Protein AF-0000000078050464 (afdb_homodimer)

Sequence (276 aa):
MVDLVATLEKHMSAVNALALTPDGSTLYSGACDRSIIVWEKDDDGRMAVVGALRGHTKAILCIAVVSEVVFSGSADKNLRVWKRGMGRRHSCLVVLDGHVGAVKCLTADIDHNNPSSYMVYSGSLDYDIKVWEICLTNMVDLVATLEKHMSAVNALALTPDGSTLYSGACDRSIIVWEKDDDGRMAVVGALRGHTKAILCIAVVSEVVFSGSADKNLRVWKRGMGRRHSCLVVLDGHVGAVKCLTADIDHNNPSSYMVYSGSLDYDIKVWEICLTN

Organism: NCBI:txid267555

pLDDT: mean 87.55, std 7.75, range [49.69, 96.94]

Foldseek 3Di:
DDDDDDDDDDDPADWAEWEAEPVRAWIWIWGQVQKIWIWGQDPVRDTDTDDIDHDGPGGWQYWEDEDQWIWTWGQVQKIWIWGQDDPRDIDTQDIDRPDPGGFRYKYKYADPVDNQWIWMWTDDPVGDIDIDIGGRDD/DDDDDDDDDDDPADWAEWEAEPVRAWIWIWGQVQKIWIWGQDPVRDTDTDDIDHDGPGGWQYWEDEDQWIWTWGQVQKIWIWGQDDPRDIDTQDIDNPGPGGFRYKYKYADPVDRQWIWMWTDDPVGDIDIDIGGRDD

Structure (mmCIF, N/CA/C/O backbone):
data_AF-0000000078050464-model_v1
#
loop_
_entity.id
_entity.type
_entity.pdbx_description
1 polymer 'Uncharacterized protein'
#
loop_
_atom_site.group_PDB
_atom_site.id
_atom_site.type_symbol
_atom_site.label_atom_id
_atom_site.label_alt_id
_atom_site.label_comp_id
_atom_site.label_asym_id
_atom_site.label_entity_id
_atom_site.label_seq_id
_ato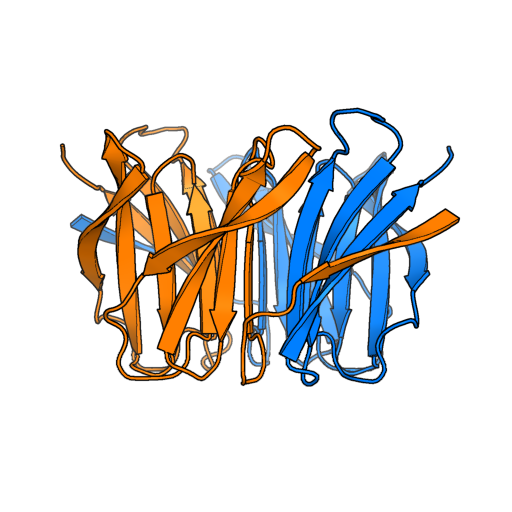m_site.pdbx_PDB_ins_code
_atom_site.Cartn_x
_atom_site.Cartn_y
_atom_site.Cartn_z
_atom_site.occupancy
_atom_site.B_iso_or_equiv
_atom_site.auth_seq_id
_atom_site.auth_comp_id
_atom_site.auth_asym_id
_atom_site.auth_atom_id
_atom_site.pdbx_PDB_model_num
ATOM 1 N N . MET A 1 1 ? -11.133 19.5 5.23 1 76.25 1 MET A N 1
ATOM 2 C CA . MET A 1 1 ? -12.352 18.812 5.641 1 76.25 1 MET A CA 1
ATOM 3 C C . MET A 1 1 ? -12.234 17.312 5.414 1 76.25 1 MET A C 1
ATOM 5 O O . MET A 1 1 ? -11.648 16.875 4.422 1 76.25 1 MET A O 1
ATOM 9 N N . VAL A 1 2 ? -12.57 16.516 6.387 1 79.75 2 VAL A N 1
ATOM 10 C CA . VAL A 1 2 ? -12.523 15.055 6.309 1 79.75 2 VAL A CA 1
ATOM 11 C C . VAL A 1 2 ? -13.914 14.477 6.57 1 79.75 2 VAL A C 1
ATOM 13 O O . VAL A 1 2 ? -14.531 14.766 7.602 1 79.75 2 VAL A O 1
ATOM 16 N N . ASP A 1 3 ? -14.422 13.742 5.547 1 85.62 3 ASP A N 1
ATOM 17 C CA . ASP A 1 3 ? -15.734 13.125 5.672 1 85.62 3 ASP A CA 1
ATOM 18 C C . ASP A 1 3 ? -15.648 11.609 5.484 1 85.62 3 ASP A C 1
ATOM 20 O O . ASP A 1 3 ? -14.977 11.125 4.574 1 85.62 3 ASP A O 1
ATOM 24 N N . LEU A 1 4 ? -16.281 10.922 6.363 1 86.88 4 LEU A N 1
ATOM 25 C CA . LEU A 1 4 ? -16.5 9.492 6.141 1 86.88 4 LEU A CA 1
ATOM 26 C C . LEU A 1 4 ? -17.625 9.258 5.141 1 86.88 4 LEU A C 1
ATOM 28 O O . LEU A 1 4 ? -18.781 9.594 5.414 1 86.88 4 LEU A O 1
ATOM 32 N N . VAL A 1 5 ? -17.359 8.625 4.031 1 87.81 5 VAL A N 1
ATOM 33 C CA . VAL A 1 5 ? -18.359 8.57 2.969 1 87.81 5 VAL A CA 1
ATOM 34 C C . VAL A 1 5 ? -18.875 7.145 2.809 1 87.81 5 VAL A C 1
ATOM 36 O O . VAL A 1 5 ? -19.938 6.918 2.213 1 87.81 5 VAL A O 1
ATOM 39 N N . ALA A 1 6 ? -18.188 6.129 3.297 1 89.56 6 ALA A N 1
ATOM 40 C CA . ALA A 1 6 ? -18.641 4.746 3.203 1 89.56 6 ALA A CA 1
ATOM 41 C C . ALA A 1 6 ? -17.891 3.857 4.199 1 89.56 6 ALA A C 1
ATOM 43 O O . ALA A 1 6 ? -16.828 4.219 4.68 1 89.56 6 ALA A O 1
ATOM 44 N N . THR A 1 7 ? -18.484 2.768 4.566 1 90.94 7 THR A N 1
ATOM 45 C CA . THR A 1 7 ? -17.875 1.665 5.301 1 90.94 7 THR A CA 1
ATOM 46 C C . THR A 1 7 ? -18.094 0.344 4.566 1 90.94 7 THR A C 1
ATOM 48 O O . THR A 1 7 ? -19.234 -0.019 4.254 1 90.94 7 THR A O 1
ATOM 51 N N . LEU A 1 8 ? -16.984 -0.278 4.215 1 91.56 8 LEU A N 1
ATOM 52 C CA . LEU A 1 8 ? -17.062 -1.566 3.533 1 91.56 8 LEU A CA 1
ATOM 53 C C . LEU A 1 8 ? -16.938 -2.715 4.531 1 91.56 8 LEU A C 1
ATOM 55 O O . LEU A 1 8 ? -15.922 -2.867 5.195 1 91.56 8 LEU A O 1
ATOM 59 N N . GLU A 1 9 ? -18.047 -3.514 4.547 1 89.56 9 GLU A N 1
ATOM 60 C CA . GLU A 1 9 ? -18.125 -4.582 5.535 1 89.56 9 GLU A CA 1
ATOM 61 C C . GLU A 1 9 ? -18.203 -5.949 4.867 1 89.56 9 GLU A C 1
ATOM 63 O O . GLU A 1 9 ? -19.141 -6.227 4.113 1 89.56 9 GLU A O 1
ATOM 68 N N . LYS A 1 10 ? -17.078 -6.656 4.918 1 87.19 10 LYS A N 1
ATOM 69 C CA . LYS A 1 10 ? -17.094 -8.016 4.383 1 87.19 10 LYS A CA 1
ATOM 70 C C . LYS A 1 10 ? -16.141 -8.922 5.16 1 87.19 10 LYS A C 1
ATOM 72 O O . LYS A 1 10 ? -16.438 -10.102 5.383 1 87.19 10 LYS A O 1
ATOM 77 N N . HIS A 1 11 ? -15.109 -8.352 5.566 1 87.75 11 HIS A N 1
ATOM 78 C CA . HIS A 1 11 ? -14.125 -9.148 6.285 1 87.75 11 HIS A CA 1
ATOM 79 C C . HIS A 1 11 ? -14.609 -9.508 7.684 1 87.75 11 HIS A C 1
ATOM 81 O O . HIS A 1 11 ? -15.32 -8.719 8.312 1 87.75 11 HIS A O 1
ATOM 87 N N . MET A 1 12 ? -14.234 -10.695 8.125 1 86.62 12 MET 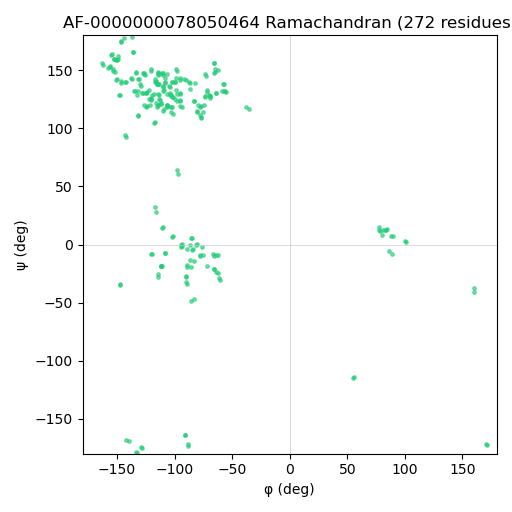A N 1
ATOM 88 C CA . MET A 1 12 ? -14.578 -11.141 9.477 1 86.62 12 MET A CA 1
ATOM 89 C C . MET A 1 12 ? -13.328 -11.203 10.359 1 86.62 12 MET A C 1
ATOM 91 O O . MET A 1 12 ? -13.312 -11.922 11.359 1 86.62 12 MET A O 1
ATOM 95 N N . SER A 1 13 ? -12.383 -10.625 9.906 1 88.44 13 SER A N 1
ATOM 96 C CA . SER A 1 13 ? -11.117 -10.492 10.625 1 88.44 13 SER A CA 1
ATOM 97 C C . SER A 1 13 ? -10.43 -9.172 10.312 1 88.44 13 SER A C 1
ATOM 99 O O . SER A 1 13 ? -10.938 -8.375 9.516 1 88.44 13 SER A O 1
ATOM 101 N N . ALA A 1 14 ? -9.344 -8.922 10.984 1 87.25 14 ALA A N 1
ATOM 102 C CA . ALA A 1 14 ? -8.625 -7.672 10.781 1 87.25 14 ALA A CA 1
ATOM 103 C C . ALA A 1 14 ? -8.195 -7.516 9.32 1 87.25 14 ALA A C 1
ATOM 105 O O . ALA A 1 14 ? -7.711 -8.469 8.711 1 87.25 14 ALA A O 1
ATOM 106 N N . VAL A 1 15 ? -8.438 -6.355 8.727 1 91.12 15 VAL A N 1
ATOM 107 C CA . VAL A 1 15 ? -7.965 -6.023 7.387 1 91.12 15 VAL A CA 1
ATOM 108 C C . VAL A 1 15 ? -6.523 -5.527 7.453 1 91.12 15 VAL A C 1
ATOM 110 O O . VAL A 1 15 ? -6.234 -4.52 8.102 1 91.12 15 VAL A O 1
ATOM 113 N N . ASN A 1 16 ? -5.617 -6.176 6.715 1 93.12 16 ASN A N 1
ATOM 114 C CA . ASN A 1 16 ? -4.191 -5.906 6.855 1 93.12 16 ASN A CA 1
ATOM 115 C C . ASN A 1 16 ? -3.627 -5.215 5.617 1 93.12 16 ASN A C 1
ATOM 117 O O . ASN A 1 16 ? -2.533 -4.648 5.664 1 93.12 16 ASN A O 1
ATOM 121 N N . ALA A 1 17 ? -4.332 -5.316 4.578 1 95.88 17 ALA A N 1
ATOM 122 C CA . ALA A 1 17 ? -3.744 -4.863 3.322 1 95.88 17 ALA A CA 1
ATOM 123 C C . ALA A 1 17 ? -4.809 -4.281 2.396 1 95.88 17 ALA A C 1
ATOM 125 O O . ALA A 1 17 ? -5.922 -4.809 2.312 1 95.88 17 ALA A O 1
ATOM 126 N N . LEU A 1 18 ? -4.457 -3.273 1.753 1 96.69 18 LEU A N 1
ATOM 127 C CA . LEU A 1 18 ? -5.297 -2.619 0.755 1 96.69 18 LEU A CA 1
ATOM 128 C C . LEU A 1 18 ? -4.48 -2.234 -0.474 1 96.69 18 LEU A C 1
ATOM 130 O O . LEU A 1 18 ? -3.33 -1.811 -0.352 1 96.69 18 LEU A O 1
ATOM 134 N N . ALA A 1 19 ? -5.031 -2.332 -1.62 1 96.81 19 ALA A N 1
ATOM 135 C CA . ALA A 1 19 ? -4.445 -1.835 -2.861 1 96.81 19 ALA A CA 1
ATOM 136 C C . ALA A 1 19 ? -5.527 -1.391 -3.84 1 96.81 19 ALA A C 1
ATOM 138 O O . ALA A 1 19 ? -6.492 -2.123 -4.086 1 96.81 19 ALA A O 1
ATOM 139 N N . LEU A 1 20 ? -5.387 -0.234 -4.316 1 95.31 20 LEU A N 1
ATOM 140 C CA . LEU A 1 20 ? -6.324 0.356 -5.262 1 95.31 20 LEU A CA 1
ATOM 141 C C . LEU A 1 20 ? -5.699 0.473 -6.648 1 95.31 20 LEU A C 1
ATOM 143 O O . LEU A 1 20 ? -4.543 0.878 -6.777 1 95.31 20 LEU A O 1
ATOM 147 N N . THR A 1 21 ? -6.48 0.116 -7.625 1 92.19 21 THR A N 1
ATOM 148 C CA . THR A 1 21 ? -5.973 0.324 -8.977 1 92.19 21 THR A CA 1
ATOM 149 C C . THR A 1 21 ? -5.82 1.813 -9.273 1 92.19 21 THR A C 1
ATOM 151 O O . THR A 1 21 ? -6.508 2.645 -8.68 1 92.19 21 THR A O 1
ATOM 154 N N . PRO A 1 22 ? -4.934 2.137 -10.227 1 83.06 22 PRO A N 1
ATOM 155 C CA . PRO A 1 22 ? -4.652 3.549 -10.484 1 83.06 22 PRO A CA 1
ATOM 156 C C . PRO A 1 22 ? -5.887 4.324 -10.938 1 83.06 22 PRO A C 1
ATOM 158 O O . PRO A 1 22 ? -5.969 5.539 -10.727 1 83.06 22 PRO A O 1
ATOM 161 N N . ASP A 1 23 ? -6.82 3.67 -11.594 1 82.56 23 ASP A N 1
ATOM 162 C CA . ASP A 1 23 ? -8.016 4.363 -12.062 1 82.56 23 ASP A CA 1
ATOM 163 C C . ASP A 1 23 ? -9.078 4.426 -10.961 1 82.56 23 ASP A C 1
ATOM 165 O O . ASP A 1 23 ? -10.156 4.984 -11.164 1 82.56 23 ASP A O 1
ATOM 169 N N . GLY A 1 24 ? -8.766 3.766 -9.836 1 87.69 24 GLY A N 1
ATOM 170 C CA . GLY A 1 24 ? -9.664 3.816 -8.688 1 87.69 24 GLY A CA 1
ATOM 171 C C . GLY A 1 24 ? -10.859 2.898 -8.82 1 87.69 24 GLY A C 1
ATOM 172 O O . GLY A 1 24 ? -11.766 2.924 -7.984 1 87.69 24 GLY A O 1
ATOM 173 N N . SER A 1 25 ? -10.875 2.002 -9.781 1 89.44 25 SER A N 1
ATOM 174 C CA . SER A 1 25 ? -12.086 1.235 -10.086 1 89.44 25 SER A CA 1
ATOM 175 C C . SER A 1 25 ? -12.133 -0.061 -9.281 1 89.44 25 SER A C 1
ATOM 177 O O . SER A 1 25 ? -13.211 -0.612 -9.047 1 89.44 25 SER A O 1
ATOM 179 N N . THR A 1 26 ? -11.016 -0.549 -8.945 1 93.56 26 THR A N 1
ATOM 180 C CA . THR A 1 26 ? -10.945 -1.836 -8.258 1 93.56 26 THR A CA 1
ATOM 181 C C . THR A 1 26 ? -10.133 -1.727 -6.977 1 93.56 26 THR A C 1
ATOM 183 O O . THR A 1 26 ? -9.055 -1.125 -6.969 1 93.56 26 THR A O 1
ATOM 186 N N . LEU A 1 27 ? -10.648 -2.209 -5.895 1 95.69 27 LEU A N 1
ATOM 187 C CA . LEU A 1 27 ? -9.977 -2.285 -4.602 1 95.69 27 LEU A CA 1
ATOM 188 C C . LEU A 1 27 ? -9.75 -3.736 -4.191 1 95.69 27 LEU A C 1
ATOM 190 O O . LEU A 1 27 ? -10.672 -4.559 -4.273 1 95.69 27 LEU A O 1
ATOM 194 N N . TYR A 1 28 ? -8.531 -4.094 -3.807 1 96.62 28 TYR A N 1
ATOM 195 C CA . TYR A 1 28 ? -8.211 -5.379 -3.197 1 96.62 28 TYR A CA 1
ATOM 196 C C . TYR A 1 28 ? -7.996 -5.23 -1.695 1 96.62 28 TYR A C 1
ATOM 198 O O . TYR A 1 28 ? -7.258 -4.348 -1.25 1 96.62 28 TYR A O 1
ATOM 206 N N . SER A 1 29 ? -8.641 -6.016 -0.931 1 96.44 29 SER A N 1
ATOM 207 C CA . SER A 1 29 ? -8.453 -5.996 0.517 1 96.44 29 SER A CA 1
ATOM 208 C C . SER A 1 29 ? -8.078 -7.379 1.044 1 96.44 29 SER A C 1
ATOM 210 O O . SER A 1 29 ? -8.703 -8.375 0.676 1 96.44 29 SER A O 1
ATOM 212 N N . GLY A 1 30 ? -7.051 -7.43 1.824 1 95.38 30 GLY A N 1
ATOM 213 C CA . GLY A 1 30 ? -6.582 -8.672 2.426 1 95.38 30 GLY A CA 1
ATOM 214 C C . GLY A 1 30 ? -6.738 -8.695 3.936 1 95.38 30 GLY A C 1
ATOM 215 O O . GLY A 1 30 ? -6.484 -7.695 4.609 1 95.38 30 GLY A O 1
ATOM 216 N N . ALA A 1 31 ? -7.164 -9.828 4.418 1 91.81 31 ALA A N 1
ATOM 217 C CA . ALA A 1 31 ? -7.434 -9.961 5.848 1 91.81 31 ALA A CA 1
ATOM 218 C C . ALA A 1 31 ? -6.73 -11.18 6.43 1 91.81 31 ALA A C 1
ATOM 220 O O . ALA A 1 31 ? -5.887 -11.789 5.77 1 91.81 31 ALA A O 1
ATOM 221 N N . CYS A 1 32 ? -7.02 -11.391 7.672 1 92.06 32 CYS A N 1
ATOM 222 C CA . CYS A 1 32 ? -6.379 -12.492 8.383 1 92.06 32 CYS A CA 1
ATOM 223 C C . CYS A 1 32 ? -7.02 -13.82 8.008 1 92.06 32 CYS A C 1
ATOM 225 O O . CYS A 1 32 ? -6.465 -14.883 8.297 1 92.06 32 CYS A O 1
ATOM 227 N N . ASP A 1 33 ? -8.109 -13.828 7.312 1 87.31 33 ASP A N 1
ATOM 228 C CA . ASP A 1 33 ? -8.789 -15.062 6.934 1 87.31 33 ASP A CA 1
ATOM 229 C C . ASP A 1 33 ? -8.203 -15.648 5.652 1 87.31 33 ASP A C 1
ATOM 231 O O . ASP A 1 33 ? -8.805 -16.531 5.035 1 87.31 33 ASP A O 1
ATOM 235 N N . ARG A 1 34 ? -7.176 -15.094 5.156 1 89.69 34 ARG A N 1
ATOM 236 C CA . ARG A 1 34 ? -6.379 -15.617 4.055 1 89.69 34 ARG A CA 1
ATOM 237 C C . ARG A 1 34 ? -7.02 -15.297 2.711 1 89.69 34 ARG A C 1
ATOM 239 O O . ARG A 1 34 ? -6.645 -15.867 1.684 1 89.69 34 ARG A O 1
ATOM 246 N N . SER A 1 35 ? -7.938 -14.461 2.748 1 91.19 35 SER A N 1
ATOM 247 C CA . SER A 1 35 ? -8.602 -14.125 1.494 1 91.19 35 SER A CA 1
ATOM 248 C C . SER A 1 35 ? -8.344 -12.672 1.105 1 91.19 35 SER A C 1
ATOM 250 O O . SER A 1 35 ? -8.164 -11.812 1.973 1 91.19 35 SER A O 1
ATOM 252 N N . ILE A 1 36 ? -8.312 -12.562 -0.197 1 96 36 ILE A N 1
ATOM 253 C CA . ILE A 1 36 ? -8.305 -11.211 -0.76 1 96 36 ILE A CA 1
ATOM 254 C C . ILE A 1 36 ? -9.648 -10.93 -1.431 1 96 36 ILE A C 1
ATOM 256 O O . ILE A 1 36 ? -10 -11.57 -2.426 1 96 36 ILE A O 1
ATOM 260 N N . ILE A 1 37 ? -10.336 -10 -0.924 1 96.19 37 ILE A N 1
ATOM 261 C CA . ILE A 1 37 ? -11.625 -9.633 -1.509 1 96.19 37 ILE A CA 1
ATOM 262 C C . ILE A 1 37 ? -11.414 -8.602 -2.611 1 96.19 37 ILE A C 1
ATOM 264 O O . ILE A 1 37 ? -10.617 -7.668 -2.453 1 96.19 37 ILE A O 1
ATOM 268 N N . VAL A 1 38 ? -12.164 -8.773 -3.688 1 96.19 38 VAL A N 1
ATOM 269 C CA . VAL A 1 38 ? -12.117 -7.852 -4.816 1 96.19 38 VAL A CA 1
ATOM 270 C C . VAL A 1 38 ? -13.383 -6.996 -4.844 1 96.19 38 VAL A C 1
ATOM 272 O O . VAL A 1 38 ? -14.492 -7.527 -4.891 1 96.19 38 VAL A O 1
ATOM 275 N N . TRP A 1 39 ? -13.156 -5.68 -4.738 1 95.56 39 TRP A N 1
ATOM 276 C CA . TRP A 1 39 ? -14.25 -4.711 -4.812 1 95.56 39 TRP A CA 1
ATOM 277 C C . TRP A 1 39 ? -14.195 -3.93 -6.121 1 95.56 39 TRP A C 1
ATOM 279 O O . TRP A 1 39 ? -13.117 -3.531 -6.57 1 95.56 39 TRP A O 1
ATOM 289 N N . GLU A 1 40 ? -15.312 -3.664 -6.738 1 94.38 40 GLU A N 1
ATOM 290 C CA . GLU A 1 40 ? -15.391 -2.789 -7.906 1 94.38 40 GLU A CA 1
ATOM 291 C C . GLU A 1 40 ? -16.516 -1.763 -7.746 1 94.38 40 GLU A C 1
ATOM 293 O O . GLU A 1 40 ? -17.516 -2.029 -7.082 1 94.38 40 GLU A O 1
ATOM 298 N N . LYS A 1 41 ? -16.109 -0.625 -8.266 1 90.06 41 LYS A N 1
ATOM 299 C CA . LYS A 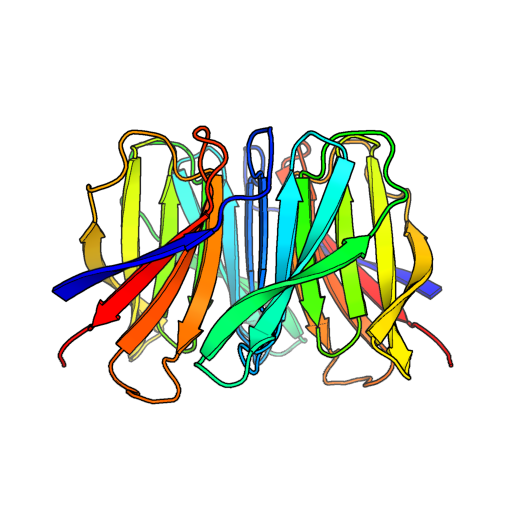1 41 ? -17.156 0.395 -8.266 1 90.06 41 LYS A CA 1
ATOM 300 C C . LYS A 1 41 ? -18.328 -0.021 -9.156 1 90.06 41 LYS A C 1
ATOM 302 O O . LYS A 1 41 ? -18.125 -0.469 -10.289 1 90.06 41 LYS A O 1
ATOM 307 N N . ASP A 1 42 ? -19.438 0.08 -8.625 1 88.62 42 ASP A N 1
ATOM 308 C CA . ASP A 1 42 ? -20.625 -0.191 -9.43 1 88.62 42 ASP A CA 1
ATOM 309 C C . ASP A 1 42 ? -21.109 1.07 -10.141 1 88.62 42 ASP A C 1
ATOM 311 O O . ASP A 1 42 ? -20.406 2.082 -10.164 1 88.62 42 ASP A O 1
ATOM 315 N N . ASP A 1 43 ? -22.234 1.015 -10.742 1 86.5 43 ASP A N 1
ATOM 316 C CA . ASP A 1 43 ? -22.766 2.102 -11.562 1 86.5 43 ASP A CA 1
ATOM 317 C C . ASP A 1 43 ? -23.031 3.346 -10.727 1 86.5 43 ASP A C 1
ATOM 319 O O . ASP A 1 43 ? -22.984 4.469 -11.234 1 86.5 43 ASP A O 1
ATOM 323 N N . ASP A 1 44 ? -23.234 3.199 -9.43 1 83.88 44 ASP A N 1
ATOM 324 C CA . ASP A 1 44 ? -23.531 4.309 -8.531 1 83.88 44 ASP A CA 1
ATOM 325 C C . ASP A 1 44 ? -22.25 4.836 -7.879 1 83.88 44 ASP A C 1
ATOM 327 O O . ASP A 1 44 ? -22.312 5.711 -7.008 1 83.88 44 ASP A O 1
ATOM 331 N N . GLY A 1 45 ? -21.172 4.211 -8.18 1 83.06 45 GLY A N 1
ATOM 332 C CA . GLY A 1 45 ? -19.906 4.668 -7.641 1 83.06 45 GLY A CA 1
ATOM 333 C C . GLY A 1 45 ? -19.562 4.039 -6.305 1 83.06 45 GLY A C 1
ATOM 334 O O . GLY A 1 45 ? -18.609 4.465 -5.637 1 83.06 45 GLY A O 1
ATOM 335 N N . ARG A 1 46 ? -20.391 3.09 -5.973 1 86.94 46 ARG A N 1
ATOM 336 C CA . ARG A 1 46 ? -20.156 2.41 -4.703 1 86.94 46 ARG A CA 1
ATOM 337 C C . ARG A 1 46 ? -19.359 1.123 -4.906 1 86.94 46 ARG A C 1
ATOM 339 O O . ARG A 1 46 ? -19.547 0.422 -5.902 1 86.94 46 ARG A O 1
ATOM 346 N N . MET A 1 47 ? -18.453 0.871 -3.959 1 93.06 47 MET A N 1
ATOM 347 C CA . MET A 1 47 ? -17.672 -0.358 -4.031 1 93.06 47 MET A CA 1
ATOM 348 C C . MET A 1 47 ? -18.516 -1.57 -3.668 1 93.06 47 MET A C 1
ATOM 350 O O . MET A 1 47 ? -19.172 -1.585 -2.623 1 93.06 47 MET A O 1
ATOM 354 N N . ALA A 1 48 ? -18.5 -2.561 -4.57 1 94.62 48 ALA A N 1
ATOM 355 C CA . ALA A 1 48 ? -19.203 -3.82 -4.34 1 94.62 48 ALA A CA 1
ATOM 356 C C . ALA A 1 48 ? -18.266 -5.012 -4.516 1 94.62 48 ALA A C 1
ATOM 358 O O . ALA A 1 48 ? -17.359 -4.977 -5.348 1 94.62 48 ALA A O 1
ATOM 359 N N . VAL A 1 49 ? -18.547 -6.051 -3.736 1 94.12 49 VAL A N 1
ATOM 360 C CA . VAL A 1 49 ? -17.734 -7.262 -3.842 1 94.12 49 VAL A CA 1
ATOM 361 C C . VAL A 1 49 ? -18.016 -7.957 -5.172 1 94.12 49 VAL A C 1
ATOM 363 O O . VAL A 1 49 ? -19.172 -8.203 -5.52 1 94.12 49 VAL A O 1
ATOM 366 N N . VAL A 1 50 ? -16.938 -8.258 -5.883 1 93.94 50 VAL A N 1
ATOM 367 C CA . VAL A 1 50 ? -17.141 -8.922 -7.164 1 93.94 50 VAL A CA 1
ATOM 368 C C . VAL A 1 50 ? -16.438 -10.273 -7.16 1 93.94 50 VAL A C 1
ATOM 370 O O . VAL A 1 50 ? -16.594 -11.062 -8.094 1 93.94 50 VAL A O 1
ATOM 373 N N . GLY A 1 51 ? -15.641 -10.594 -6.156 1 92.94 51 GLY A N 1
ATOM 374 C CA . GLY A 1 51 ? -14.93 -11.859 -6.074 1 92.94 51 GLY A CA 1
ATOM 375 C C . GLY A 1 51 ? -13.914 -11.906 -4.949 1 92.94 51 GLY A C 1
ATOM 376 O O . GLY A 1 51 ? -13.891 -11.023 -4.09 1 92.94 51 GLY A O 1
AT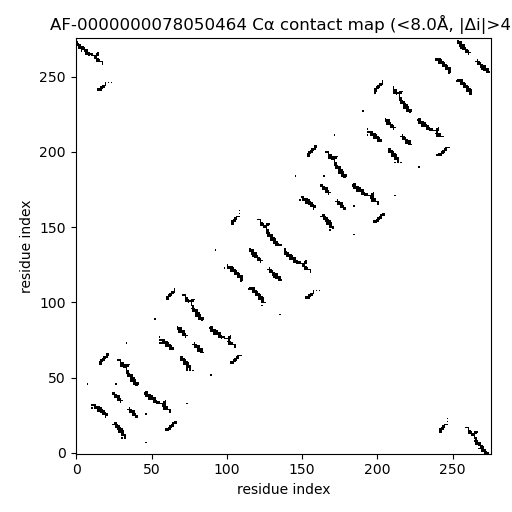OM 377 N N . ALA A 1 52 ? -13.156 -12.961 -4.961 1 93.62 52 ALA A N 1
ATOM 378 C CA . ALA A 1 52 ? -12.094 -13.148 -3.975 1 93.62 52 ALA A CA 1
ATOM 379 C C . ALA A 1 52 ? -10.945 -13.977 -4.555 1 93.62 52 ALA A C 1
ATOM 381 O O . ALA A 1 52 ? -11.164 -14.836 -5.41 1 93.62 52 ALA A O 1
ATOM 382 N N . LEU A 1 53 ? -9.805 -13.625 -4.211 1 93.5 53 LEU A N 1
ATOM 383 C CA . LEU A 1 53 ? -8.633 -14.43 -4.52 1 93.5 53 LEU A CA 1
ATOM 384 C C . LEU A 1 53 ? -8.273 -15.344 -3.35 1 93.5 53 LEU A C 1
ATOM 386 O O . LEU A 1 53 ? -8.18 -14.891 -2.207 1 93.5 53 LEU A O 1
ATOM 390 N N . ARG A 1 54 ? -8.102 -16.609 -3.717 1 91.75 54 ARG A N 1
ATOM 391 C CA . ARG A 1 54 ? -7.773 -17.625 -2.711 1 91.75 54 ARG A CA 1
ATOM 392 C C . ARG A 1 54 ? -6.516 -18.391 -3.098 1 91.75 54 ARG A C 1
ATOM 394 O O . ARG A 1 54 ? -6.258 -18.609 -4.285 1 91.75 54 ARG A O 1
ATOM 401 N N . GLY A 1 55 ? -5.742 -18.781 -2.059 1 89.12 55 GLY A N 1
ATOM 402 C CA . GLY A 1 55 ? -4.52 -19.516 -2.305 1 89.12 55 GLY A CA 1
ATOM 403 C C . GLY A 1 55 ? -3.545 -19.469 -1.145 1 89.12 55 GLY A C 1
ATOM 404 O O . GLY A 1 55 ? -2.895 -20.469 -0.825 1 89.12 55 GLY A O 1
ATOM 405 N N . HIS A 1 56 ? -3.441 -18.297 -0.55 1 90.5 56 HIS A N 1
ATOM 406 C CA . HIS A 1 56 ? -2.594 -18.172 0.632 1 90.5 56 HIS A CA 1
ATOM 407 C C . HIS A 1 56 ? -3.105 -19.062 1.768 1 90.5 56 HIS A C 1
ATOM 409 O O . HIS A 1 56 ? -4.312 -19.281 1.892 1 90.5 56 HIS A O 1
ATOM 415 N N . THR A 1 57 ? -2.223 -19.531 2.607 1 90.88 57 THR A N 1
ATOM 416 C CA . THR A 1 57 ? -2.602 -20.438 3.688 1 90.88 57 THR A CA 1
ATOM 417 C C . THR A 1 57 ? -2.529 -19.719 5.035 1 90.88 57 THR A C 1
ATOM 419 O O . THR A 1 57 ? -2.895 -20.297 6.066 1 90.88 57 THR A O 1
ATOM 422 N N . LYS A 1 58 ? -2.047 -18.562 5.055 1 92.94 58 LYS A N 1
ATOM 423 C CA . LYS A 1 58 ? -1.99 -17.719 6.25 1 92.94 58 LYS A CA 1
ATOM 424 C C . LYS A 1 58 ? -2.477 -16.312 5.957 1 92.94 58 LYS A C 1
ATOM 426 O O . LYS A 1 58 ? -2.945 -16.016 4.852 1 92.94 58 LYS A O 1
ATOM 431 N N . ALA A 1 59 ? -2.447 -15.508 6.93 1 93.5 59 ALA A N 1
ATOM 432 C CA . ALA A 1 59 ? -2.988 -14.156 6.852 1 93.5 59 ALA A CA 1
ATOM 433 C C . ALA A 1 59 ? -2.326 -13.359 5.727 1 93.5 59 ALA A C 1
ATOM 435 O O . ALA A 1 59 ? -1.108 -13.438 5.543 1 93.5 59 ALA A O 1
ATOM 436 N N . ILE A 1 60 ? -3.133 -12.602 4.984 1 93.88 60 ILE A N 1
ATOM 437 C CA . ILE A 1 60 ? -2.605 -11.648 4.02 1 93.88 60 ILE A CA 1
ATOM 438 C C . ILE A 1 60 ? -1.984 -10.461 4.754 1 93.88 60 ILE A C 1
ATOM 440 O O . ILE A 1 60 ? -2.598 -9.891 5.66 1 93.88 60 ILE A O 1
ATOM 444 N N . LEU A 1 61 ? -0.779 -10.07 4.344 1 94.06 61 LEU A N 1
ATOM 445 C CA . LEU A 1 61 ? -0.089 -9 5.062 1 94.06 61 LEU A CA 1
ATOM 446 C C . LEU A 1 61 ? 0.066 -7.766 4.184 1 94.06 61 LEU A C 1
ATOM 448 O O . LEU A 1 61 ? 0.154 -6.645 4.688 1 94.06 61 LEU A O 1
ATOM 452 N N . CYS A 1 62 ? 0.129 -7.973 2.932 1 95.56 62 CYS A N 1
ATOM 453 C CA . CYS A 1 62 ? 0.33 -6.848 2.029 1 95.56 62 CYS A CA 1
ATOM 454 C C . CYS A 1 62 ? -0.185 -7.168 0.631 1 95.56 62 CYS A C 1
ATOM 456 O O . CYS A 1 62 ? -0.255 -8.336 0.244 1 95.56 62 CYS A O 1
ATOM 458 N N . ILE A 1 63 ? -0.565 -6.152 -0.105 1 96.75 63 ILE A N 1
ATOM 459 C CA . ILE A 1 63 ? -1.036 -6.25 -1.482 1 96.75 63 ILE A CA 1
ATOM 460 C C . ILE A 1 63 ? -0.537 -5.051 -2.283 1 96.75 63 ILE A C 1
ATOM 462 O O . ILE A 1 63 ? -0.496 -3.928 -1.773 1 96.75 63 ILE A O 1
ATOM 466 N N . ALA A 1 64 ? -0.149 -5.258 -3.465 1 96.44 64 ALA A N 1
ATOM 467 C CA . ALA A 1 64 ? 0.135 -4.219 -4.449 1 96.44 64 ALA A CA 1
ATOM 468 C C . ALA A 1 64 ? -0.507 -4.547 -5.797 1 96.44 64 ALA A C 1
ATOM 470 O O . ALA A 1 64 ? -0.659 -5.719 -6.145 1 96.44 64 ALA A O 1
ATOM 471 N N . VAL A 1 65 ? -0.9 -3.521 -6.5 1 94.75 65 VAL A N 1
ATOM 472 C CA . VAL A 1 65 ? -1.527 -3.77 -7.793 1 94.75 65 VAL A CA 1
ATOM 473 C C . VAL A 1 65 ? -0.942 -2.826 -8.844 1 94.75 65 VAL A C 1
ATOM 475 O O . VAL A 1 65 ? -0.734 -1.641 -8.57 1 94.75 65 VAL A O 1
ATOM 478 N N . VAL A 1 66 ? -0.594 -3.369 -9.922 1 91.88 66 VAL A N 1
ATOM 479 C CA . VAL A 1 66 ? -0.109 -2.641 -11.094 1 91.88 66 VAL A CA 1
ATOM 480 C C . VAL A 1 66 ? -0.836 -3.127 -12.344 1 91.88 66 VAL A C 1
ATOM 482 O O . VAL A 1 66 ? -0.624 -4.254 -12.789 1 91.88 66 VAL A O 1
ATOM 485 N N . SER A 1 67 ? -1.703 -2.191 -12.867 1 87.12 67 SER A N 1
ATOM 486 C CA . SER A 1 67 ? -2.527 -2.576 -14.008 1 87.12 67 SER A CA 1
ATOM 487 C C . SER A 1 67 ? -3.354 -3.82 -13.695 1 87.12 67 SER A C 1
ATOM 489 O O . SER A 1 67 ? -4.219 -3.795 -12.82 1 87.12 67 SER A O 1
ATOM 491 N N . GLU A 1 68 ? -3.074 -4.965 -14.406 1 88.5 68 GLU A N 1
ATOM 492 C CA . GLU A 1 68 ? -3.889 -6.164 -14.234 1 88.5 68 GLU A CA 1
ATOM 493 C C . GLU A 1 68 ? -3.18 -7.191 -13.352 1 88.5 68 GLU A C 1
ATOM 495 O O . GLU A 1 68 ? -3.654 -8.32 -13.203 1 88.5 68 GLU A O 1
ATOM 500 N N . VAL A 1 69 ? -2.102 -6.777 -12.828 1 92.31 69 VAL A N 1
ATOM 501 C CA . VAL A 1 69 ? -1.313 -7.719 -12.047 1 92.31 69 VAL A CA 1
ATOM 502 C C . VAL A 1 69 ? -1.398 -7.355 -10.562 1 92.31 69 VAL A C 1
ATOM 504 O O . VAL A 1 69 ? -1.242 -6.191 -10.195 1 92.31 69 VAL A O 1
ATOM 507 N N . VAL A 1 70 ? -1.64 -8.359 -9.711 1 95 70 VAL A N 1
ATOM 508 C CA . VAL A 1 70 ? -1.759 -8.172 -8.273 1 95 70 VAL A CA 1
ATOM 509 C C . VAL A 1 70 ? -0.682 -8.984 -7.555 1 95 70 VAL A C 1
ATOM 511 O O . VAL A 1 70 ? -0.495 -10.172 -7.844 1 95 70 VAL A O 1
ATOM 514 N N . PHE A 1 71 ? 0.023 -8.32 -6.707 1 94 71 PHE A N 1
ATOM 515 C CA . PHE A 1 71 ? 0.996 -8.969 -5.836 1 94 71 PHE A CA 1
ATOM 516 C C . PHE A 1 71 ? 0.46 -9.078 -4.414 1 94 71 PHE A C 1
ATOM 518 O O . PHE A 1 71 ? -0.044 -8.102 -3.857 1 94 71 PHE A O 1
ATOM 525 N N . SER A 1 72 ? 0.539 -10.273 -3.809 1 94.62 72 SER A N 1
ATOM 526 C CA . SER A 1 72 ? 0.069 -10.438 -2.438 1 94.62 72 SER A CA 1
ATOM 527 C C . SER A 1 72 ? 1.084 -11.195 -1.591 1 94.62 72 SER A C 1
ATOM 529 O O . SER A 1 72 ? 1.568 -12.258 -1.995 1 94.62 72 SER A O 1
ATOM 531 N N . GLY A 1 73 ? 1.382 -10.609 -0.479 1 92 73 GLY A N 1
ATOM 532 C CA . GLY A 1 73 ? 2.221 -11.258 0.517 1 92 73 GLY A CA 1
ATOM 533 C C . GLY A 1 73 ? 1.447 -11.734 1.732 1 92 73 GLY A C 1
ATOM 534 O O . GLY A 1 73 ? 0.512 -11.062 2.18 1 92 73 GLY A O 1
ATOM 535 N N . SER A 1 74 ? 1.88 -12.797 2.275 1 90.19 74 SER A N 1
ATOM 536 C CA . SER A 1 74 ? 1.196 -13.438 3.395 1 90.19 74 SER A CA 1
ATOM 537 C C . SER A 1 74 ? 2.186 -13.883 4.469 1 90.19 74 SER A C 1
ATOM 539 O O . SER A 1 74 ? 3.396 -13.883 4.238 1 90.19 74 SER A O 1
ATOM 541 N N . ALA A 1 75 ? 1.646 -14.18 5.57 1 89 75 ALA A N 1
ATOM 542 C CA . ALA A 1 75 ? 2.438 -14.734 6.664 1 89 75 ALA A CA 1
ATOM 543 C C . ALA A 1 75 ? 2.955 -16.125 6.32 1 89 75 ALA A C 1
ATOM 545 O O . ALA A 1 75 ? 3.803 -16.672 7.031 1 89 75 ALA A O 1
ATOM 546 N N . ASP A 1 76 ? 2.518 -16.688 5.25 1 84.12 76 ASP A N 1
ATOM 547 C CA . ASP A 1 76 ? 3.002 -18 4.816 1 84.12 76 ASP A CA 1
ATOM 548 C C . ASP A 1 76 ? 4.344 -17.875 4.098 1 84.12 76 ASP A C 1
ATOM 550 O O . ASP A 1 76 ? 4.871 -18.875 3.584 1 84.12 76 ASP A O 1
ATOM 554 N N . LYS A 1 77 ? 4.852 -16.703 3.984 1 79.12 77 LYS A N 1
ATOM 555 C CA . LYS A 1 77 ? 6.184 -16.375 3.482 1 79.12 77 LYS A CA 1
ATOM 556 C C . LYS A 1 77 ? 6.23 -16.453 1.959 1 79.12 77 LYS A C 1
ATOM 558 O O . LYS A 1 77 ? 7.309 -16.562 1.371 1 79.12 77 LYS A O 1
ATOM 563 N N . ASN A 1 78 ? 5.066 -16.484 1.366 1 79.88 78 ASN A N 1
ATOM 564 C CA . ASN A 1 78 ? 4.988 -16.484 -0.091 1 79.88 78 ASN A CA 1
ATOM 565 C C . ASN A 1 78 ? 4.473 -15.156 -0.625 1 79.88 78 ASN A C 1
ATOM 567 O O . ASN A 1 78 ? 3.639 -14.508 0.009 1 79.88 78 ASN A O 1
ATOM 571 N N . LEU A 1 79 ? 5.082 -14.844 -1.734 1 86.88 79 LEU A N 1
ATOM 572 C CA . LEU A 1 79 ? 4.512 -13.773 -2.555 1 86.88 79 LEU A CA 1
ATOM 573 C C . LEU A 1 79 ? 3.832 -14.352 -3.793 1 86.88 79 LEU A C 1
ATOM 575 O O . LEU A 1 79 ? 4.469 -15.039 -4.594 1 86.88 79 LEU A O 1
ATOM 579 N N . ARG A 1 80 ? 2.6 -14.117 -3.883 1 89.69 80 ARG A N 1
ATOM 580 C CA . ARG A 1 80 ? 1.86 -14.602 -5.043 1 89.69 80 ARG A CA 1
ATOM 581 C C . ARG A 1 80 ? 1.603 -13.477 -6.039 1 89.69 80 ARG A C 1
ATOM 583 O O . ARG A 1 80 ? 1.294 -12.352 -5.641 1 89.69 80 ARG A O 1
ATOM 590 N N . VAL A 1 81 ? 1.736 -13.852 -7.281 1 91.5 81 VAL A N 1
ATOM 591 C CA . VAL A 1 81 ? 1.44 -12.922 -8.367 1 91.5 81 VAL A CA 1
ATOM 592 C C . VAL A 1 81 ? 0.195 -13.383 -9.117 1 91.5 81 VAL A C 1
ATOM 594 O O . VAL A 1 81 ? 0.154 -14.5 -9.633 1 91.5 81 VAL A O 1
ATOM 597 N N . TRP A 1 82 ? -0.735 -12.469 -9.117 1 92.75 82 TRP A N 1
ATOM 598 C CA . TRP A 1 82 ? -2.006 -12.758 -9.773 1 92.75 82 TRP A CA 1
ATOM 599 C C . TRP A 1 82 ? -2.168 -11.914 -11.039 1 92.75 82 TRP A C 1
ATOM 601 O O . TRP A 1 82 ? -1.708 -10.766 -11.086 1 92.75 82 TRP A O 1
ATOM 611 N N . LYS A 1 83 ? -2.82 -12.461 -11.984 1 91.38 83 LYS A N 1
ATOM 612 C CA . LYS A 1 83 ? -3.189 -11.711 -13.18 1 91.38 83 LYS A CA 1
ATOM 613 C C . LYS A 1 83 ? -4.699 -11.727 -13.391 1 91.38 83 LYS A C 1
ATOM 615 O O . LYS A 1 83 ? -5.328 -12.789 -13.375 1 91.38 83 LYS A O 1
ATOM 620 N N . ARG A 1 84 ? -5.125 -10.523 -13.477 1 91.5 84 ARG A N 1
ATOM 621 C CA . ARG A 1 84 ? -6.539 -10.391 -13.812 1 91.5 84 ARG A CA 1
ATOM 622 C C . ARG A 1 84 ? -6.766 -10.555 -15.312 1 91.5 84 ARG A C 1
ATOM 624 O O . ARG A 1 84 ? -6.191 -9.812 -16.109 1 91.5 84 ARG A O 1
ATOM 631 N N . GLY A 1 85 ? -7.449 -11.594 -15.648 1 82.81 85 GLY A N 1
ATOM 632 C CA . GLY A 1 85 ? -7.723 -11.836 -17.062 1 82.81 85 GLY A CA 1
ATOM 633 C C . GLY A 1 85 ? -9.023 -11.219 -17.531 1 82.81 85 GLY A C 1
ATOM 634 O O . GLY A 1 85 ? -9.594 -10.359 -16.844 1 82.81 85 GLY A O 1
ATOM 635 N N . MET A 1 86 ? -9.289 -11.867 -18.75 1 74.12 86 MET A N 1
ATOM 636 C CA . MET A 1 86 ? -10.555 -11.477 -19.359 1 74.12 86 MET A CA 1
ATOM 637 C C . MET A 1 86 ? -11.734 -12.008 -18.547 1 74.12 86 MET A C 1
ATOM 639 O O . MET A 1 86 ? -11.656 -13.102 -17.969 1 74.12 86 MET A O 1
ATOM 643 N N . GLY A 1 87 ? -12.703 -11.242 -18.109 1 70.38 87 GLY A N 1
ATOM 644 C CA . GLY A 1 87 ? -13.883 -11.68 -17.375 1 70.38 87 GLY A CA 1
ATOM 645 C C . GLY A 1 87 ? -13.773 -11.438 -15.875 1 70.38 87 GLY A C 1
ATOM 646 O O . GLY A 1 87 ? -14.508 -12.047 -15.094 1 70.38 87 GLY A O 1
ATOM 647 N N . ARG A 1 88 ? -12.781 -10.914 -15.578 1 75.81 88 ARG A N 1
ATOM 648 C CA . ARG A 1 88 ? -12.625 -10.484 -14.195 1 75.81 88 ARG A CA 1
ATOM 649 C C . ARG A 1 88 ? -12.125 -11.633 -13.32 1 75.81 88 ARG A C 1
ATOM 651 O O . ARG A 1 88 ? -12.297 -11.609 -12.102 1 75.81 88 ARG A O 1
ATOM 658 N N . ARG A 1 89 ? -11.664 -12.688 -14.008 1 83.06 89 ARG A N 1
ATOM 659 C CA . ARG A 1 89 ? -11.102 -13.789 -13.234 1 83.06 89 ARG A CA 1
ATOM 660 C C . ARG A 1 89 ? -9.602 -13.617 -13.047 1 83.06 89 ARG A C 1
ATOM 662 O O . ARG A 1 89 ? -8.906 -13.133 -13.945 1 83.06 89 ARG A O 1
ATOM 669 N N . HIS A 1 90 ? -9.164 -14 -11.859 1 91.44 90 HIS A N 1
ATOM 670 C CA . HIS A 1 90 ? -7.738 -13.914 -11.562 1 91.44 90 HIS A CA 1
ATOM 671 C C . HIS A 1 90 ? -7.086 -15.289 -11.586 1 91.44 90 HIS A C 1
ATOM 673 O O . HIS A 1 90 ? -7.684 -16.266 -11.125 1 91.44 90 HIS A O 1
ATOM 679 N N . SER A 1 91 ? -5.926 -15.336 -12.195 1 88.56 91 SER A N 1
ATOM 680 C CA . SER A 1 91 ? -5.098 -16.531 -12.148 1 88.56 91 SER A CA 1
ATOM 681 C C . SER A 1 91 ? -3.775 -16.266 -11.438 1 88.56 91 SER A C 1
ATOM 683 O O . SER A 1 91 ? -3.211 -15.18 -11.562 1 88.56 91 SER A O 1
ATOM 685 N N . CYS A 1 92 ? -3.324 -17.188 -10.672 1 87.56 92 CYS A N 1
ATOM 686 C CA . CYS A 1 92 ? -2.014 -17.062 -10.047 1 87.56 92 CYS A CA 1
ATOM 687 C C . CYS A 1 92 ? -0.903 -17.422 -11.031 1 87.56 92 CYS A C 1
ATOM 689 O O . CYS A 1 92 ? -0.817 -18.562 -11.492 1 87.56 92 CYS A O 1
ATOM 691 N N . LEU A 1 93 ? -0.038 -16.516 -11.297 1 82.56 93 LEU A N 1
ATOM 692 C CA . LEU A 1 93 ? 1.019 -16.719 -12.281 1 82.56 93 LEU A CA 1
ATOM 693 C C . LEU A 1 93 ? 2.225 -17.406 -11.648 1 82.56 93 LEU A C 1
ATOM 695 O O . LEU A 1 93 ? 2.811 -18.312 -12.242 1 82.56 93 LEU A O 1
ATOM 699 N N . VAL A 1 94 ? 2.678 -16.922 -10.508 1 82.06 94 VAL A N 1
ATOM 700 C CA . VAL A 1 94 ? 3.896 -17.422 -9.883 1 82.06 94 VAL A CA 1
ATOM 701 C C . VAL A 1 94 ? 3.832 -17.203 -8.375 1 82.06 94 VAL A C 1
ATOM 703 O O . VAL A 1 94 ? 3.135 -16.297 -7.902 1 82.06 94 VAL A O 1
ATOM 706 N N . VAL A 1 95 ? 4.469 -18.016 -7.645 1 82.44 95 VAL A N 1
ATOM 707 C CA . VAL A 1 95 ? 4.703 -17.891 -6.207 1 82.44 95 VAL A CA 1
ATOM 708 C C . VAL A 1 95 ? 6.195 -17.703 -5.941 1 82.44 95 VAL A C 1
ATOM 710 O O . VAL A 1 95 ? 7.016 -18.516 -6.383 1 82.44 95 VAL A O 1
ATOM 713 N N . LEU A 1 96 ? 6.461 -16.609 -5.348 1 76.62 96 LEU A N 1
ATOM 714 C CA . LEU A 1 96 ? 7.855 -16.312 -5.047 1 76.62 96 LEU A CA 1
ATOM 715 C C . LEU A 1 96 ? 8.18 -16.656 -3.594 1 76.62 96 LEU A C 1
ATOM 717 O O . LEU A 1 96 ? 7.469 -16.219 -2.682 1 76.62 96 LEU A O 1
ATOM 721 N N . ASP A 1 97 ? 9.281 -17.359 -3.248 1 70.25 97 ASP A N 1
ATOM 722 C CA . ASP A 1 97 ? 9.656 -17.828 -1.913 1 70.25 97 ASP A CA 1
ATOM 723 C C . ASP A 1 97 ? 10.969 -17.188 -1.465 1 70.25 97 ASP A C 1
ATOM 725 O O . ASP A 1 97 ? 11.602 -17.656 -0.52 1 70.25 97 ASP A O 1
ATOM 729 N N . GLY A 1 98 ? 11.328 -16.078 -1.783 1 62 98 GLY A N 1
ATOM 730 C CA . GLY A 1 98 ? 12.648 -15.531 -1.539 1 62 98 GLY A CA 1
ATOM 731 C C . GLY A 1 98 ? 12.789 -14.898 -0.166 1 62 98 GLY A C 1
ATOM 732 O O . GLY A 1 98 ? 13.906 -14.641 0.294 1 62 98 GLY A O 1
ATOM 733 N N . HIS A 1 99 ? 11.789 -14.539 0.531 1 67.75 99 HIS A N 1
ATOM 734 C CA . HIS A 1 99 ? 11.938 -13.898 1.834 1 67.75 99 HIS A CA 1
ATOM 735 C C . HIS A 1 99 ? 12.047 -14.938 2.947 1 67.75 99 HIS A C 1
ATOM 737 O O . HIS A 1 99 ? 11.398 -15.984 2.891 1 67.75 99 HIS A O 1
ATOM 743 N N . VAL A 1 100 ? 13 -14.727 3.814 1 67.88 100 VAL A N 1
ATOM 744 C CA . VAL A 1 100 ? 13.203 -15.625 4.945 1 67.88 100 VAL A CA 1
ATOM 745 C C . VAL A 1 100 ? 12.078 -15.43 5.965 1 67.88 100 VAL A C 1
ATOM 747 O O . VAL A 1 100 ? 11.742 -16.359 6.711 1 67.88 100 VAL A O 1
ATOM 750 N N . GLY A 1 101 ? 11.422 -14.359 5.883 1 74.94 101 GLY A N 1
ATOM 751 C CA . GLY A 1 101 ? 10.352 -14.055 6.816 1 74.94 101 GLY A CA 1
ATOM 752 C C . GLY A 1 101 ? 9.125 -13.469 6.145 1 74.94 101 GLY A C 1
ATOM 753 O O . GLY A 1 101 ? 9.047 -13.422 4.914 1 74.94 101 GLY A O 1
ATOM 754 N N . ALA A 1 102 ? 8.172 -13.234 6.969 1 81.38 102 ALA A N 1
ATOM 755 C CA . ALA A 1 102 ? 6.918 -12.68 6.457 1 81.38 102 ALA A CA 1
ATOM 756 C C . ALA A 1 102 ? 7.16 -11.391 5.688 1 81.38 102 ALA A C 1
ATOM 758 O O . ALA A 1 102 ? 7.98 -10.562 6.094 1 81.38 102 ALA A O 1
ATOM 759 N N . VAL A 1 103 ? 6.613 -11.297 4.551 1 82.81 103 VAL A N 1
ATOM 760 C CA . VAL A 1 103 ? 6.598 -10.031 3.816 1 82.81 103 VAL A CA 1
ATOM 761 C C . VAL A 1 103 ? 5.57 -9.094 4.434 1 82.81 103 VAL A C 1
ATOM 763 O O . VAL A 1 103 ? 4.367 -9.359 4.395 1 82.81 103 VAL A O 1
ATOM 766 N N . LYS A 1 104 ? 5.992 -8.023 4.992 1 87.62 104 LYS A N 1
ATOM 767 C CA . LYS A 1 104 ? 5.113 -7.168 5.781 1 87.62 104 LYS A CA 1
ATOM 768 C C . LYS A 1 104 ? 4.445 -6.109 4.906 1 87.62 104 LYS A C 1
ATOM 770 O O . LYS A 1 104 ? 3.342 -5.652 5.207 1 87.62 104 LYS A O 1
ATOM 775 N N . CYS A 1 105 ? 5.184 -5.703 3.885 1 92.88 105 CYS A N 1
ATOM 776 C CA . CYS A 1 105 ? 4.676 -4.648 3.016 1 92.88 105 CYS A CA 1
ATOM 777 C C . CYS A 1 105 ? 5.199 -4.812 1.594 1 92.88 105 CYS A C 1
ATOM 779 O O . CYS A 1 105 ? 6.215 -5.48 1.376 1 92.88 105 CYS A O 1
ATOM 781 N N . LEU A 1 106 ? 4.477 -4.117 0.697 1 94.44 106 LEU A N 1
ATOM 782 C CA . LEU A 1 106 ? 4.77 -4.23 -0.727 1 94.44 106 LEU A CA 1
ATOM 783 C C . LEU A 1 106 ? 4.355 -2.965 -1.471 1 94.44 106 LEU A C 1
ATOM 785 O O . LEU A 1 106 ? 3.412 -2.281 -1.063 1 94.44 106 LEU A O 1
ATOM 789 N N . THR A 1 107 ? 5.047 -2.684 -2.469 1 95.5 107 THR A N 1
ATOM 790 C CA . THR A 1 107 ? 4.609 -1.775 -3.523 1 95.5 107 THR A CA 1
ATOM 791 C C . THR A 1 107 ? 5.242 -2.152 -4.859 1 95.5 107 THR A C 1
ATOM 793 O O . THR A 1 107 ? 6.207 -2.918 -4.902 1 95.5 107 THR A O 1
ATOM 796 N N . ALA A 1 108 ? 4.633 -1.726 -5.926 1 93.88 108 ALA A N 1
ATOM 797 C CA . ALA A 1 108 ? 5.094 -2.172 -7.238 1 93.88 108 ALA A CA 1
ATOM 798 C C . ALA A 1 108 ? 4.766 -1.142 -8.312 1 93.88 108 ALA A C 1
ATOM 800 O O . ALA A 1 108 ? 3.914 -0.271 -8.109 1 93.88 108 ALA A O 1
ATOM 801 N N . ASP A 1 109 ? 5.484 -1.236 -9.414 1 91.25 109 ASP A N 1
ATOM 802 C CA . ASP A 1 109 ? 5.203 -0.483 -10.633 1 91.25 109 ASP A CA 1
ATOM 803 C C . ASP A 1 109 ? 5.754 -1.201 -11.867 1 91.25 109 ASP A C 1
ATOM 805 O O . ASP A 1 109 ? 6.535 -2.148 -11.734 1 91.25 109 ASP A O 1
ATOM 809 N N . ILE A 1 110 ? 5.223 -0.748 -12.953 1 87.88 110 ILE A N 1
ATOM 810 C CA . ILE A 1 110 ? 5.785 -1.264 -14.195 1 87.88 110 ILE A CA 1
ATOM 811 C C . ILE A 1 110 ? 7.238 -0.823 -14.328 1 87.88 110 ILE A C 1
ATOM 813 O O . ILE A 1 110 ? 7.625 0.226 -13.812 1 87.88 110 ILE A O 1
ATOM 817 N N . ASP A 1 111 ? 8.016 -1.673 -14.961 1 84.19 111 ASP A N 1
ATOM 818 C CA . ASP A 1 111 ? 9.344 -1.221 -15.367 1 84.19 111 ASP A CA 1
ATOM 819 C C . ASP A 1 111 ? 9.266 -0.329 -16.609 1 84.19 111 ASP A C 1
ATOM 821 O O . ASP A 1 111 ? 8.977 -0.807 -17.703 1 84.19 111 ASP A O 1
ATOM 825 N N . HIS A 1 112 ? 9.523 0.886 -16.281 1 79.81 112 HIS A N 1
ATOM 826 C CA . HIS A 1 112 ? 9.344 1.853 -17.375 1 79.81 112 HIS A CA 1
ATOM 827 C C . HIS A 1 112 ? 10.352 1.61 -18.484 1 79.81 112 HIS A C 1
ATOM 829 O O . HIS A 1 112 ? 10.141 2.059 -19.625 1 79.81 112 HIS A O 1
ATOM 835 N N . ASN A 1 113 ? 11.438 0.956 -18.203 1 79.12 113 ASN A N 1
ATOM 836 C CA . ASN A 1 113 ? 12.445 0.645 -19.219 1 79.12 113 ASN A CA 1
ATOM 837 C C . ASN A 1 113 ? 12.148 -0.68 -19.906 1 79.12 113 ASN A C 1
ATOM 839 O O . ASN A 1 113 ? 12.711 -0.966 -20.969 1 79.12 113 ASN A O 1
ATOM 843 N N . ASN A 1 114 ? 11.359 -1.548 -19.359 1 81.12 114 ASN A N 1
ATOM 844 C CA . ASN A 1 114 ? 10.953 -2.852 -19.875 1 81.12 114 ASN A CA 1
ATOM 845 C C . ASN A 1 114 ? 9.492 -3.15 -19.562 1 81.12 114 ASN A C 1
ATOM 847 O O . ASN A 1 114 ? 9.188 -3.783 -18.547 1 81.12 114 ASN A O 1
ATOM 851 N N . PRO A 1 115 ? 8.578 -2.844 -20.422 1 77.75 115 PRO A N 1
ATOM 852 C CA . PRO A 1 115 ? 7.145 -2.912 -20.141 1 77.75 115 PRO A CA 1
ATOM 853 C C . PRO A 1 115 ? 6.672 -4.328 -19.812 1 77.75 115 PRO A C 1
ATOM 855 O O . PRO A 1 115 ? 5.566 -4.512 -19.297 1 77.75 115 PRO A O 1
ATOM 858 N N . SER A 1 116 ? 7.477 -5.293 -19.984 1 79.88 116 SER A N 1
ATOM 859 C CA . SER A 1 116 ? 7.094 -6.664 -19.672 1 79.88 116 SER A CA 1
ATOM 860 C C . SER A 1 116 ? 7.527 -7.055 -18.266 1 79.88 116 SER A C 1
ATOM 862 O O . SER A 1 116 ? 7.281 -8.18 -17.828 1 79.88 116 SER A O 1
ATOM 864 N N . SER A 1 117 ? 8.117 -6.082 -17.734 1 88.56 117 SER A N 1
ATOM 865 C CA . SER A 1 117 ? 8.648 -6.391 -16.406 1 88.56 117 SER A CA 1
ATOM 866 C C . SER A 1 117 ? 8.062 -5.469 -15.344 1 88.56 117 SER A C 1
ATOM 868 O O . SER A 1 117 ? 7.586 -4.375 -15.656 1 88.56 117 SER A O 1
ATOM 870 N N . TYR A 1 118 ? 7.977 -5.977 -14.18 1 90.5 118 TYR A N 1
ATOM 871 C CA . TYR A 1 118 ? 7.508 -5.219 -13.023 1 90.5 118 TYR A CA 1
ATOM 872 C C . TYR A 1 118 ? 8.617 -5.059 -11.992 1 90.5 118 TYR A C 1
ATOM 874 O O . TYR A 1 118 ? 9.406 -5.984 -11.766 1 90.5 118 TYR A O 1
ATOM 882 N N . MET A 1 119 ? 8.68 -3.857 -11.461 1 91.94 119 MET A N 1
ATOM 883 C CA . MET A 1 119 ? 9.523 -3.633 -10.289 1 91.94 119 MET A CA 1
ATOM 884 C C . MET A 1 119 ? 8.711 -3.748 -9.008 1 91.94 119 MET A C 1
ATOM 886 O O . MET A 1 119 ? 7.719 -3.041 -8.828 1 91.94 119 MET A O 1
ATOM 890 N N . VAL A 1 120 ? 9.133 -4.645 -8.102 1 91.88 120 VAL A N 1
ATOM 891 C CA . VAL A 1 120 ? 8.438 -4.898 -6.848 1 91.88 120 VAL A CA 1
ATOM 892 C C . VAL A 1 120 ? 9.359 -4.609 -5.672 1 91.88 120 VAL A C 1
ATOM 894 O O . VAL A 1 120 ? 10.5 -5.078 -5.641 1 91.88 120 VAL A O 1
ATOM 897 N N . TYR A 1 121 ? 8.922 -3.781 -4.777 1 93.06 121 TYR A N 1
ATOM 898 C CA . TYR A 1 121 ? 9.609 -3.492 -3.527 1 93.06 121 TYR A CA 1
ATOM 899 C C . TYR A 1 121 ? 8.953 -4.215 -2.359 1 93.06 121 TYR A C 1
ATOM 901 O O . TYR A 1 121 ? 7.73 -4.141 -2.186 1 93.06 121 TYR A O 1
ATOM 909 N N . SER A 1 122 ? 9.719 -4.934 -1.613 1 90.62 122 SER A N 1
ATOM 910 C CA . SER A 1 122 ? 9.164 -5.68 -0.49 1 90.62 122 SER A CA 1
ATOM 911 C C . SER A 1 122 ? 9.945 -5.418 0.792 1 90.62 122 SER A C 1
ATOM 913 O O . SER A 1 122 ? 11.172 -5.273 0.759 1 90.62 122 SER A O 1
ATOM 915 N N . GLY A 1 123 ? 9.227 -5.223 1.865 1 88.31 123 GLY A N 1
ATOM 916 C CA . GLY A 1 123 ? 9.82 -5.105 3.188 1 88.31 123 GLY A CA 1
ATOM 917 C C . GLY A 1 123 ? 9.453 -6.254 4.109 1 88.31 123 GLY A C 1
ATOM 918 O O . GLY A 1 123 ? 8.375 -6.836 3.984 1 88.31 123 GLY A O 1
ATOM 919 N N . SER A 1 124 ? 10.352 -6.598 4.949 1 81.19 124 SER A N 1
ATOM 920 C CA . SER A 1 124 ? 10.148 -7.703 5.879 1 81.19 124 SER A CA 1
ATOM 921 C C . SER A 1 124 ? 10.758 -7.398 7.246 1 81.19 124 SER A C 1
ATOM 923 O O . SER A 1 124 ? 11.062 -6.246 7.551 1 81.19 124 SER A O 1
ATOM 925 N N . LEU A 1 125 ? 10.828 -8.461 8.062 1 80.5 125 LEU A N 1
ATOM 926 C CA . LEU A 1 125 ? 11.32 -8.336 9.422 1 80.5 125 LEU A CA 1
ATOM 927 C C . LEU A 1 125 ? 12.844 -8.195 9.438 1 80.5 125 LEU A C 1
ATOM 929 O O . LEU A 1 125 ? 13.43 -7.836 10.461 1 80.5 125 LEU A O 1
ATOM 933 N N . ASP A 1 126 ? 13.531 -8.383 8.328 1 76.62 126 ASP A N 1
ATOM 934 C CA . ASP A 1 126 ? 14.984 -8.336 8.305 1 76.62 126 ASP A CA 1
ATOM 935 C C . ASP A 1 126 ? 15.484 -6.902 8.117 1 76.62 126 ASP A C 1
ATOM 937 O O . ASP A 1 126 ? 16.688 -6.668 8.023 1 76.62 126 ASP A O 1
ATOM 941 N N . TYR A 1 127 ? 14.656 -5.922 7.992 1 81.62 127 TYR A N 1
ATOM 942 C CA . TYR A 1 127 ? 14.914 -4.488 8.016 1 81.62 127 TYR A CA 1
ATOM 943 C C . TYR A 1 127 ? 15.297 -3.98 6.629 1 81.62 127 TYR A C 1
ATOM 945 O O . TYR A 1 127 ? 15.492 -2.779 6.434 1 81.62 127 TYR A O 1
ATOM 953 N N . ASP A 1 128 ? 15.438 -4.91 5.703 1 83.81 128 ASP A N 1
ATOM 954 C CA . ASP A 1 128 ? 15.836 -4.504 4.359 1 83.81 128 ASP A CA 1
ATOM 955 C C . ASP A 1 128 ? 14.625 -4.395 3.438 1 83.81 128 ASP A C 1
ATOM 957 O O . ASP A 1 128 ? 13.617 -5.07 3.646 1 83.81 128 ASP A O 1
ATOM 961 N N . ILE A 1 129 ? 14.781 -3.504 2.543 1 89.38 129 ILE A N 1
ATOM 962 C CA . ILE A 1 129 ? 13.859 -3.49 1.412 1 89.38 129 ILE A CA 1
ATOM 963 C C . ILE A 1 129 ? 14.5 -4.199 0.218 1 89.38 129 ILE A C 1
ATOM 965 O O . ILE A 1 129 ? 15.602 -3.844 -0.209 1 89.38 129 ILE A O 1
ATOM 969 N N . LYS A 1 130 ? 13.852 -5.148 -0.252 1 88.31 130 LYS A N 1
ATOM 970 C CA . LYS A 1 130 ? 14.32 -5.852 -1.439 1 88.31 130 LYS A CA 1
ATOM 971 C C . LYS A 1 130 ? 13.586 -5.379 -2.691 1 88.31 130 LYS A C 1
ATOM 973 O O . LYS A 1 130 ? 12.375 -5.152 -2.656 1 88.31 130 LYS A O 1
ATOM 978 N N . VAL A 1 131 ? 14.336 -5.258 -3.727 1 90 131 VAL A N 1
ATOM 979 C CA . VAL A 1 131 ? 13.797 -4.84 -5.016 1 90 131 VAL A CA 1
ATOM 980 C C . VAL A 1 131 ? 13.906 -5.984 -6.02 1 90 131 VAL A C 1
ATOM 982 O O . VAL A 1 131 ? 15 -6.504 -6.258 1 90 131 VAL A O 1
ATOM 985 N N . TRP A 1 132 ? 12.805 -6.297 -6.57 1 87.5 132 TRP A N 1
ATOM 986 C CA . TRP A 1 132 ? 12.727 -7.418 -7.5 1 87.5 132 TRP A CA 1
ATOM 987 C C . TRP A 1 132 ? 12.328 -6.945 -8.891 1 87.5 132 TRP A C 1
ATOM 989 O O . TRP A 1 132 ? 11.461 -6.078 -9.031 1 87.5 132 TRP A O 1
ATOM 999 N N . GLU A 1 133 ? 12.945 -7.52 -9.836 1 89.62 133 GLU A N 1
ATOM 1000 C CA . GLU A 1 133 ? 12.445 -7.453 -11.211 1 89.62 133 GLU A CA 1
ATOM 1001 C C . GLU A 1 133 ? 11.742 -8.75 -11.602 1 89.62 133 GLU A C 1
ATOM 1003 O O . GLU A 1 133 ? 12.336 -9.828 -11.562 1 89.62 133 GLU A O 1
ATOM 1008 N N . ILE A 1 134 ? 10.5 -8.602 -11.898 1 86.62 134 ILE A N 1
ATOM 1009 C CA . ILE A 1 134 ? 9.703 -9.773 -12.25 1 86.62 134 ILE A CA 1
ATOM 1010 C C . ILE A 1 134 ? 9.242 -9.672 -13.703 1 86.62 134 ILE A C 1
ATOM 1012 O O . ILE A 1 134 ? 8.562 -8.711 -14.078 1 86.62 134 ILE A O 1
ATOM 1016 N N . CYS A 1 135 ? 9.633 -10.547 -14.461 1 86.44 135 CYS A N 1
ATOM 1017 C CA . CYS A 1 135 ? 9.227 -10.602 -15.859 1 86.44 135 CYS A CA 1
ATOM 1018 C C . CYS A 1 135 ? 8.133 -11.641 -16.062 1 86.44 135 CYS A C 1
ATOM 1020 O O . CYS A 1 135 ? 8.328 -12.82 -15.766 1 86.44 135 CYS A O 1
ATOM 1022 N N . LEU A 1 136 ? 6.965 -11.156 -16.391 1 77.5 136 LEU A N 1
ATOM 1023 C CA . LEU A 1 136 ? 5.84 -12.062 -16.562 1 77.5 136 LEU A CA 1
ATOM 1024 C C . LEU A 1 136 ? 5.641 -12.398 -18.047 1 77.5 136 LEU A C 1
ATOM 1026 O O . LEU A 1 136 ? 5.566 -11.5 -18.891 1 77.5 136 LEU A O 1
ATOM 1030 N N . THR A 1 137 ? 6.598 -12.984 -18.688 1 62.81 137 THR A N 1
ATOM 1031 C CA . THR A 1 137 ? 6.527 -13.375 -20.094 1 62.81 137 THR A CA 1
ATOM 1032 C C . THR A 1 137 ? 5.133 -13.898 -20.438 1 62.81 137 THR A C 1
ATOM 1034 O O . THR A 1 137 ? 4.52 -14.617 -19.656 1 62.81 137 THR A O 1
ATOM 1037 N N . ASN A 1 138 ? 4.43 -13.203 -21.391 1 49.88 138 ASN A N 1
ATOM 1038 C CA . ASN A 1 138 ? 3.293 -13.789 -22.094 1 49.88 138 ASN A CA 1
ATOM 1039 C C . ASN A 1 138 ? 3.646 -15.148 -22.688 1 49.88 138 ASN A C 1
ATOM 1041 O O . ASN A 1 138 ? 4.793 -15.383 -23.078 1 49.88 138 ASN A O 1
ATOM 1045 N N . MET B 1 1 ? 10.492 -14.961 -14.906 1 78.88 1 MET B N 1
ATOM 1046 C CA . MET B 1 1 ? 11.812 -14.789 -14.305 1 78.88 1 MET B CA 1
ATOM 1047 C C . MET B 1 1 ? 11.766 -13.758 -13.18 1 78.88 1 MET B C 1
ATOM 1049 O O . MET B 1 1 ? 11.062 -12.75 -13.281 1 78.88 1 MET B O 1
ATOM 1053 N N . VAL B 1 2 ? 12.336 -14.086 -12.07 1 80.81 2 VAL B N 1
ATOM 1054 C CA . VAL B 1 2 ? 12.383 -13.219 -10.898 1 80.81 2 VAL B CA 1
ATOM 1055 C C . VAL B 1 2 ? 13.836 -13 -10.477 1 80.81 2 VAL B C 1
ATOM 1057 O O . VAL B 1 2 ? 14.555 -13.961 -10.188 1 80.81 2 VAL B O 1
ATOM 1060 N N . ASP B 1 3 ? 14.258 -11.711 -10.508 1 85.94 3 ASP B N 1
ATOM 1061 C CA . ASP B 1 3 ? 15.625 -11.367 -10.133 1 85.94 3 ASP B CA 1
ATOM 1062 C C . ASP B 1 3 ? 15.641 -10.328 -9.016 1 85.94 3 ASP B C 1
ATOM 1064 O O . ASP B 1 3 ? 14.922 -9.336 -9.07 1 85.94 3 ASP B O 1
ATOM 1068 N N . LEU B 1 4 ? 16.406 -10.625 -8.047 1 87.12 4 LEU B N 1
ATOM 1069 C CA . LEU B 1 4 ? 16.703 -9.586 -7.062 1 87.12 4 LEU B CA 1
ATOM 1070 C C . LEU B 1 4 ? 17.688 -8.562 -7.629 1 87.12 4 LEU B C 1
ATOM 1072 O O . LEU B 1 4 ? 18.828 -8.898 -7.941 1 87.12 4 LEU B O 1
ATOM 1076 N N . VAL B 1 5 ? 17.297 -7.324 -7.691 1 88.25 5 VAL B N 1
ATOM 1077 C CA . VAL B 1 5 ? 18.125 -6.371 -8.422 1 88.25 5 VAL B CA 1
ATOM 1078 C C . VAL B 1 5 ? 18.75 -5.371 -7.449 1 88.25 5 VAL B C 1
ATOM 1080 O O . VAL B 1 5 ? 19.719 -4.691 -7.781 1 88.25 5 VAL B O 1
ATOM 1083 N N . ALA B 1 6 ? 18.234 -5.223 -6.262 1 89.94 6 ALA B N 1
ATOM 1084 C CA . ALA B 1 6 ? 18.797 -4.309 -5.281 1 89.94 6 ALA B CA 1
ATOM 1085 C C . ALA B 1 6 ? 18.312 -4.637 -3.873 1 89.94 6 ALA B C 1
ATOM 1087 O O . ALA B 1 6 ? 17.281 -5.297 -3.707 1 89.94 6 ALA B O 1
ATOM 1088 N N . THR B 1 7 ? 19.031 -4.301 -2.906 1 90.12 7 THR B N 1
ATOM 1089 C CA . THR B 1 7 ? 18.656 -4.277 -1.499 1 90.12 7 THR B CA 1
ATOM 1090 C C . THR B 1 7 ? 18.891 -2.895 -0.896 1 90.12 7 THR B C 1
ATOM 1092 O O . THR B 1 7 ? 20 -2.355 -0.97 1 90.12 7 THR B O 1
ATOM 1095 N N . LEU B 1 8 ? 17.812 -2.303 -0.45 1 92 8 LEU B N 1
ATOM 1096 C CA . LEU B 1 8 ? 17.922 -0.985 0.17 1 92 8 LEU B CA 1
ATOM 1097 C C . LEU B 1 8 ? 18.062 -1.105 1.683 1 92 8 LEU B C 1
ATOM 1099 O O . LEU B 1 8 ? 17.172 -1.607 2.361 1 92 8 LEU B O 1
ATOM 1103 N N . GLU B 1 9 ? 19.188 -0.616 2.115 1 89.88 9 GLU B N 1
ATOM 1104 C CA . GLU B 1 9 ? 19.531 -0.762 3.529 1 89.88 9 GLU B CA 1
ATOM 1105 C C . GLU B 1 9 ? 19.641 0.598 4.215 1 89.88 9 GLU B C 1
ATOM 1107 O O . GLU B 1 9 ? 20.484 1.42 3.84 1 89.88 9 GLU B O 1
ATOM 1112 N N . LYS B 1 10 ? 18.609 0.903 5.008 1 87.94 10 LYS B N 1
ATOM 1113 C CA . LYS B 1 10 ? 18.672 2.137 5.785 1 87.94 10 LYS B CA 1
ATOM 1114 C C . LYS B 1 10 ? 17.953 1.99 7.121 1 87.94 10 LYS B C 1
ATOM 1116 O O . LYS B 1 10 ? 18.391 2.535 8.133 1 87.94 10 LYS B O 1
ATOM 1121 N N . HIS B 1 11 ? 16.953 1.238 7.09 1 89.06 11 HIS B N 1
ATOM 1122 C CA . HIS B 1 11 ? 16.172 1.074 8.305 1 89.06 11 HIS B CA 1
ATOM 1123 C C . HIS B 1 11 ? 16.906 0.195 9.32 1 89.06 11 HIS B C 1
ATOM 1125 O O . HIS B 1 11 ? 17.625 -0.723 8.938 1 89.06 11 HIS B O 1
ATOM 1131 N N . MET B 1 12 ? 16.703 0.51 10.578 1 87.88 12 MET B N 1
ATOM 1132 C CA . MET B 1 12 ? 17.281 -0.287 11.656 1 87.88 12 MET B CA 1
ATOM 1133 C C . MET B 1 12 ? 16.188 -1.033 12.422 1 87.88 12 MET B C 1
ATOM 1135 O O . MET B 1 12 ? 16.406 -1.431 13.57 1 87.88 12 MET B O 1
ATOM 1139 N N . SER B 1 13 ? 15.117 -1.075 11.883 1 90.06 13 SER B N 1
ATOM 1140 C CA . SER B 1 13 ? 13.977 -1.811 12.406 1 90.06 13 SER B CA 1
ATOM 1141 C C . SER B 1 13 ? 13.109 -2.367 11.281 1 90.06 13 SER B C 1
ATOM 1143 O O . SER B 1 13 ? 13.398 -2.141 10.102 1 90.06 13 SER B O 1
ATOM 1145 N N . ALA B 1 14 ? 12.125 -3.15 11.656 1 88.44 14 ALA B N 1
ATOM 1146 C CA . ALA B 1 14 ? 11.25 -3.768 10.656 1 88.44 14 ALA B CA 1
ATOM 1147 C C . ALA B 1 14 ? 10.594 -2.713 9.773 1 88.44 14 ALA B C 1
ATOM 1149 O O . ALA B 1 14 ? 10.109 -1.691 10.273 1 88.44 14 ALA B O 1
ATOM 1150 N N . VAL B 1 15 ? 10.633 -2.908 8.461 1 91.5 15 VAL B N 1
ATOM 1151 C CA . VAL B 1 15 ? 9.93 -2.055 7.508 1 91.5 15 VAL B CA 1
ATOM 1152 C C . VAL B 1 15 ? 8.469 -2.494 7.395 1 91.5 15 VAL B C 1
ATOM 1154 O O . VAL B 1 15 ? 8.188 -3.631 7.016 1 91.5 15 VAL B O 1
ATOM 1157 N N . ASN B 1 16 ? 7.547 -1.548 7.648 1 93.62 16 ASN B N 1
ATOM 1158 C CA . ASN B 1 16 ? 6.137 -1.911 7.754 1 93.62 16 ASN B CA 1
ATOM 1159 C C . ASN B 1 16 ? 5.324 -1.35 6.59 1 93.62 16 ASN B C 1
ATOM 1161 O O . ASN B 1 16 ? 4.195 -1.784 6.348 1 93.62 16 ASN B O 1
ATOM 1165 N N . ALA B 1 17 ? 5.863 -0.403 5.965 1 96.25 17 ALA B N 1
ATOM 1166 C CA . ALA B 1 17 ? 5.047 0.313 4.984 1 96.25 17 ALA B CA 1
ATOM 1167 C C . ALA B 1 17 ? 5.895 0.779 3.803 1 96.25 17 ALA B C 1
ATOM 1169 O O . ALA B 1 17 ? 7.027 1.228 3.982 1 96.25 17 ALA B O 1
ATOM 1170 N N . LEU B 1 18 ? 5.355 0.655 2.68 1 96.88 18 LEU B N 1
ATOM 1171 C CA . LEU B 1 18 ? 5.961 1.122 1.438 1 96.88 18 LEU B CA 1
ATOM 1172 C C . LEU B 1 18 ? 4.926 1.818 0.559 1 96.88 18 LEU B C 1
ATOM 1174 O O . LEU B 1 18 ? 3.775 1.387 0.486 1 96.88 18 LEU B O 1
ATOM 1178 N N . ALA B 1 19 ? 5.297 2.844 -0.108 1 96.94 19 ALA B N 1
ATOM 1179 C CA . ALA B 1 19 ? 4.477 3.504 -1.122 1 96.94 19 ALA B CA 1
ATOM 1180 C C . ALA B 1 19 ? 5.348 4.094 -2.229 1 96.94 19 ALA B C 1
ATOM 1182 O O . ALA B 1 19 ? 6.32 4.801 -1.951 1 96.94 19 ALA B O 1
ATOM 1183 N N . LEU B 1 20 ? 5.027 3.789 -3.391 1 95.44 20 LEU B N 1
ATOM 1184 C CA . LEU B 1 20 ? 5.746 4.258 -4.57 1 95.44 20 LEU B CA 1
ATOM 1185 C C . LEU B 1 20 ? 4.906 5.254 -5.363 1 95.44 20 LEU B C 1
ATOM 1187 O O . LEU B 1 20 ? 3.709 5.035 -5.566 1 95.44 20 LEU B O 1
ATOM 1191 N N . THR B 1 21 ? 5.555 6.301 -5.762 1 92.31 21 THR B N 1
ATOM 1192 C CA . THR B 1 21 ? 4.824 7.23 -6.621 1 92.31 21 THR B CA 1
ATOM 1193 C C . THR B 1 21 ? 4.484 6.574 -7.957 1 92.31 21 THR B C 1
ATOM 1195 O O . THR B 1 21 ? 5.172 5.652 -8.398 1 92.31 21 THR B O 1
ATOM 1198 N N . PRO B 1 22 ? 3.432 7.094 -8.609 1 83.38 22 PRO B N 1
ATOM 1199 C CA . PRO B 1 22 ? 2.979 6.445 -9.844 1 83.38 22 PRO B CA 1
ATOM 1200 C C . PRO B 1 22 ? 4.051 6.43 -10.93 1 83.38 22 PRO B C 1
ATOM 1202 O O . PRO B 1 22 ? 4.051 5.547 -11.789 1 83.38 22 PRO B O 1
ATOM 1205 N N . ASP B 1 23 ? 4.922 7.426 -10.945 1 82.62 23 ASP B N 1
ATOM 1206 C CA . ASP B 1 23 ? 5.961 7.469 -11.969 1 82.62 23 ASP B CA 1
ATOM 1207 C C . ASP B 1 23 ? 7.164 6.621 -11.562 1 82.62 23 ASP B C 1
ATOM 1209 O O . ASP B 1 23 ? 8.148 6.531 -12.305 1 82.62 23 ASP B O 1
ATOM 1213 N N . GLY B 1 24 ? 7.109 6.066 -10.344 1 88 24 GLY B N 1
ATOM 1214 C CA . GLY B 1 24 ? 8.164 5.18 -9.875 1 88 24 GLY B CA 1
ATOM 1215 C C . GLY B 1 24 ? 9.406 5.914 -9.43 1 88 24 GLY B C 1
ATOM 1216 O O . GLY B 1 24 ? 10.43 5.289 -9.125 1 88 24 GLY B O 1
ATOM 1217 N N . SER B 1 25 ? 9.359 7.215 -9.266 1 89.81 25 SER B N 1
ATOM 1218 C CA . SER B 1 25 ? 10.57 7.996 -9.039 1 89.81 25 SER B CA 1
ATOM 1219 C C . SER B 1 25 ? 10.883 8.117 -7.551 1 89.81 25 SER B C 1
ATOM 1221 O O . SER B 1 25 ? 12.031 8.32 -7.164 1 89.81 25 SER B O 1
ATOM 1223 N N . THR B 1 26 ? 9.883 8.047 -6.785 1 93.62 26 THR B N 1
ATOM 1224 C CA . THR B 1 26 ? 10.055 8.258 -5.355 1 93.62 26 THR B CA 1
ATOM 1225 C C . THR B 1 26 ? 9.438 7.105 -4.562 1 93.62 26 THR B C 1
ATOM 1227 O O . THR B 1 26 ? 8.328 6.668 -4.855 1 93.62 26 THR B O 1
ATOM 1230 N N . LEU B 1 27 ? 10.164 6.551 -3.652 1 95.94 27 LEU B N 1
ATOM 1231 C CA . LEU B 1 27 ? 9.719 5.52 -2.725 1 95.94 27 LEU B CA 1
ATOM 1232 C C . LEU B 1 27 ? 9.703 6.043 -1.292 1 95.94 27 LEU B C 1
ATOM 1234 O O . LEU B 1 27 ? 10.672 6.656 -0.843 1 95.94 27 LEU B O 1
ATOM 1238 N N . TYR B 1 28 ? 8.594 5.871 -0.598 1 96.81 28 TYR B N 1
ATOM 1239 C CA . TYR B 1 28 ? 8.5 6.125 0.835 1 96.81 28 TYR B CA 1
ATOM 1240 C C . TYR B 1 28 ? 8.508 4.82 1.623 1 96.81 28 TYR B C 1
ATOM 1242 O O . TYR B 1 28 ? 7.754 3.896 1.307 1 96.81 28 TYR B O 1
ATOM 1250 N N . SER B 1 29 ? 9.336 4.703 2.578 1 96.81 29 SER B N 1
ATOM 1251 C CA . SER B 1 29 ? 9.375 3.52 3.432 1 96.81 29 SER B CA 1
ATOM 1252 C C . SER B 1 29 ? 9.227 3.895 4.902 1 96.81 29 SER B C 1
ATOM 1254 O O . SER B 1 29 ? 9.883 4.824 5.379 1 96.81 29 SER B O 1
ATOM 1256 N N . GLY B 1 30 ? 8.344 3.227 5.578 1 95.88 30 GLY B N 1
ATOM 1257 C CA . GLY B 1 30 ? 8.102 3.445 6.996 1 95.88 30 GLY B CA 1
ATOM 1258 C C . GLY B 1 30 ? 8.477 2.254 7.855 1 95.88 30 GLY B C 1
ATOM 1259 O O . GLY B 1 30 ? 8.234 1.106 7.473 1 95.88 30 GLY B O 1
ATOM 1260 N N . ALA B 1 31 ? 9.086 2.553 8.969 1 92.94 31 ALA B N 1
ATOM 1261 C CA . ALA B 1 31 ? 9.57 1.492 9.852 1 92.94 31 ALA B CA 1
ATOM 1262 C C . ALA B 1 31 ? 9.094 1.714 11.281 1 92.94 31 ALA B C 1
ATOM 1264 O O . ALA B 1 31 ? 8.219 2.547 11.531 1 92.94 31 ALA B O 1
ATOM 1265 N N . CYS B 1 32 ? 9.586 0.868 12.117 1 92.56 32 CYS B N 1
ATOM 1266 C CA . CYS B 1 32 ? 9.18 0.906 13.516 1 92.56 32 CYS B CA 1
ATOM 1267 C C . CYS B 1 32 ? 9.891 2.035 14.258 1 92.56 32 CYS B C 1
ATOM 1269 O O . CYS B 1 32 ? 9.492 2.395 15.367 1 92.56 32 CYS B O 1
ATOM 1271 N N . ASP B 1 33 ? 10.859 2.688 13.672 1 88.62 33 ASP B N 1
ATOM 1272 C CA . ASP B 1 33 ? 11.602 3.76 14.328 1 88.62 33 ASP B CA 1
ATOM 1273 C C . ASP B 1 33 ? 10.891 5.102 14.164 1 88.62 33 ASP B C 1
ATOM 1275 O O . ASP B 1 33 ? 11.477 6.156 14.414 1 88.62 33 ASP B O 1
ATOM 1279 N N . ARG B 1 34 ? 9.75 5.121 13.609 1 90.19 34 ARG B N 1
ATOM 1280 C CA . ARG B 1 34 ? 8.852 6.27 13.539 1 90.19 34 ARG B CA 1
ATOM 1281 C C . ARG B 1 34 ? 9.234 7.191 12.383 1 90.19 34 ARG B C 1
ATOM 1283 O O . ARG B 1 34 ? 8.75 8.32 12.297 1 90.19 34 ARG B O 1
ATOM 1290 N N . SER B 1 35 ? 10.062 6.703 11.57 1 91.25 35 SER B N 1
ATOM 1291 C CA . SER B 1 35 ? 10.484 7.555 10.461 1 91.25 35 SER B CA 1
ATOM 1292 C C . SER B 1 35 ? 10.016 6.988 9.125 1 91.25 35 SER B C 1
ATOM 1294 O O . SER B 1 35 ? 9.875 5.773 8.977 1 91.25 35 SER B O 1
ATOM 1296 N N . ILE B 1 36 ? 9.789 7.969 8.281 1 96 36 ILE B N 1
ATOM 1297 C CA . ILE B 1 36 ? 9.562 7.625 6.883 1 96 36 ILE B CA 1
ATOM 1298 C C . ILE B 1 36 ? 10.75 8.078 6.039 1 96 36 ILE B C 1
ATOM 1300 O O . ILE B 1 36 ? 11.008 9.281 5.922 1 96 36 ILE B O 1
ATOM 1304 N N . ILE B 1 37 ? 11.422 7.16 5.492 1 96.31 37 ILE B N 1
ATOM 1305 C CA . ILE B 1 37 ? 12.555 7.492 4.641 1 96.31 37 ILE B CA 1
ATOM 1306 C C . ILE B 1 37 ? 12.078 7.742 3.213 1 96.31 37 ILE B C 1
ATOM 1308 O O . ILE B 1 37 ? 11.227 7.008 2.699 1 96.31 37 ILE B O 1
ATOM 1312 N N . VAL B 1 38 ? 12.664 8.758 2.602 1 96.19 38 VAL B N 1
ATOM 1313 C CA . VAL B 1 38 ? 12.352 9.109 1.22 1 96.19 38 VAL B CA 1
ATOM 1314 C C . VAL B 1 38 ? 13.508 8.703 0.309 1 96.19 38 VAL B C 1
ATOM 1316 O O . VAL B 1 38 ? 14.648 9.117 0.516 1 96.19 38 VAL B O 1
ATOM 1319 N N . TRP B 1 39 ? 13.172 7.824 -0.638 1 95.75 39 TRP B N 1
ATOM 1320 C CA . TRP B 1 39 ? 14.133 7.379 -1.639 1 95.75 39 TRP B CA 1
ATOM 1321 C C . TRP B 1 39 ? 13.805 7.957 -3.01 1 95.75 39 TRP B C 1
ATOM 1323 O O . TRP B 1 39 ? 12.633 8.008 -3.404 1 95.75 39 TRP B O 1
ATOM 1333 N N . GLU B 1 40 ? 14.781 8.375 -3.76 1 94.56 40 GLU B N 1
ATOM 1334 C CA . GLU B 1 40 ? 14.602 8.797 -5.145 1 94.56 40 GLU B CA 1
ATOM 1335 C C . GLU B 1 40 ? 15.625 8.141 -6.062 1 94.56 40 GLU B C 1
ATOM 1337 O O . GLU B 1 40 ? 16.734 7.832 -5.637 1 94.56 40 GLU B O 1
ATOM 1342 N N . LYS B 1 41 ? 15.031 7.863 -7.188 1 90.25 41 LYS B N 1
ATOM 1343 C CA . LYS B 1 41 ? 15.961 7.332 -8.18 1 90.25 41 LYS B CA 1
ATOM 1344 C C . LYS B 1 41 ? 17.016 8.367 -8.555 1 90.25 41 LYS B C 1
ATOM 1346 O O . LYS B 1 41 ? 16.703 9.531 -8.805 1 90.25 41 LYS B O 1
ATOM 1351 N N . ASP B 1 42 ? 18.203 7.934 -8.516 1 88.94 42 ASP B N 1
ATOM 1352 C CA . ASP B 1 42 ? 19.281 8.812 -8.945 1 88.94 42 ASP B CA 1
ATOM 1353 C C . ASP B 1 42 ? 19.531 8.68 -10.453 1 88.94 42 ASP B C 1
ATOM 1355 O O . ASP B 1 42 ? 18.75 8.055 -11.164 1 88.94 42 ASP B O 1
ATOM 1359 N N . ASP B 1 43 ? 20.547 9.305 -10.93 1 86.44 43 ASP B N 1
ATOM 1360 C CA . ASP B 1 43 ? 20.844 9.359 -12.359 1 86.44 43 ASP B CA 1
ATOM 1361 C C . ASP B 1 43 ? 21.109 7.969 -12.914 1 86.44 43 ASP B C 1
ATOM 1363 O O . ASP B 1 43 ? 20.891 7.715 -14.102 1 86.44 43 ASP B O 1
ATOM 1367 N N . ASP B 1 44 ? 21.531 7.016 -12.094 1 84.38 44 ASP B N 1
ATOM 1368 C CA . ASP B 1 44 ? 21.844 5.652 -12.516 1 84.38 44 ASP B CA 1
ATOM 1369 C C . ASP B 1 44 ? 20.625 4.734 -12.352 1 84.38 44 ASP B C 1
ATOM 1371 O O . ASP B 1 44 ? 20.734 3.525 -12.555 1 84.38 44 ASP B O 1
ATOM 1375 N N . GLY B 1 45 ? 19.578 5.293 -11.859 1 83.31 45 GLY B N 1
ATOM 1376 C CA . GLY B 1 45 ? 18.359 4.512 -11.703 1 83.31 45 GLY B CA 1
ATOM 1377 C C . GLY B 1 45 ? 18.281 3.781 -10.375 1 83.31 45 GLY B C 1
ATOM 1378 O O . GLY B 1 45 ? 17.406 2.939 -10.172 1 83.31 45 GLY B O 1
ATOM 1379 N N . ARG B 1 46 ? 19.234 4.102 -9.555 1 87.56 46 ARG B N 1
ATOM 1380 C CA . ARG B 1 46 ? 19.25 3.467 -8.242 1 87.56 46 ARG B CA 1
ATOM 1381 C C . ARG B 1 46 ? 18.562 4.34 -7.203 1 87.56 46 ARG B C 1
ATOM 1383 O O . ARG B 1 46 ? 18.656 5.57 -7.25 1 87.56 46 ARG B O 1
ATOM 1390 N N . MET B 1 47 ? 17.859 3.65 -6.305 1 93.5 47 MET B N 1
ATOM 1391 C CA . MET B 1 47 ? 17.203 4.387 -5.23 1 93.5 47 MET B CA 1
ATOM 1392 C C . MET B 1 47 ? 18.219 4.871 -4.199 1 93.5 47 MET B C 1
ATOM 1394 O O . MET B 1 47 ? 19.016 4.086 -3.697 1 93.5 47 MET B O 1
ATOM 1398 N N . ALA B 1 48 ? 18.141 6.184 -3.939 1 94.94 48 ALA B N 1
ATOM 1399 C CA . ALA B 1 48 ? 19 6.789 -2.92 1 94.94 48 ALA B CA 1
ATOM 1400 C C . ALA B 1 48 ? 18.172 7.586 -1.916 1 94.94 48 ALA B C 1
ATOM 1402 O O . ALA B 1 48 ? 17.141 8.164 -2.273 1 94.94 48 ALA B O 1
ATOM 1403 N N . VAL B 1 49 ? 18.672 7.582 -0.692 1 94.25 49 VAL B N 1
ATOM 1404 C CA . VAL B 1 49 ? 17.984 8.336 0.348 1 94.25 49 VAL B CA 1
ATOM 1405 C C . VAL B 1 49 ? 18.125 9.836 0.081 1 94.25 49 VAL B C 1
ATOM 1407 O O . VAL B 1 49 ? 19.234 10.328 -0.127 1 94.25 49 VAL B O 1
ATOM 1410 N N . VAL B 1 50 ? 16.984 10.523 0.076 1 93.88 50 VAL B N 1
ATOM 1411 C CA . VAL B 1 50 ? 17.062 11.961 -0.169 1 93.88 50 VAL B CA 1
ATOM 1412 C C . VAL B 1 50 ? 16.5 12.719 1.031 1 93.88 50 VAL B C 1
ATOM 1414 O O . VAL B 1 50 ? 16.578 13.945 1.091 1 93.88 50 VAL B O 1
ATOM 1417 N N . GLY B 1 51 ? 15.898 12.055 1.985 1 92.81 51 GLY B N 1
ATOM 1418 C CA . GLY B 1 51 ? 15.344 12.695 3.168 1 92.81 51 GLY B CA 1
ATOM 1419 C C . GLY B 1 51 ? 14.523 11.75 4.027 1 92.81 51 GLY B C 1
ATOM 1420 O O . GLY B 1 51 ? 14.547 10.539 3.826 1 92.81 51 GLY B O 1
ATOM 1421 N N . ALA B 1 52 ? 13.891 12.344 4.996 1 93.44 52 ALA B N 1
ATOM 1422 C CA . ALA B 1 52 ? 13.008 11.602 5.898 1 93.44 52 ALA B CA 1
ATOM 1423 C C . ALA B 1 52 ? 11.875 12.484 6.414 1 93.44 52 ALA B C 1
ATOM 1425 O O . ALA B 1 52 ? 12.047 13.695 6.559 1 93.44 52 ALA B O 1
ATOM 1426 N N . LEU B 1 53 ? 10.758 11.93 6.535 1 93.31 53 LEU B N 1
ATOM 1427 C CA . LEU B 1 53 ? 9.648 12.586 7.211 1 93.31 53 LEU B CA 1
ATOM 1428 C C . LEU B 1 53 ? 9.578 12.164 8.68 1 93.31 53 LEU B C 1
ATOM 1430 O O . LEU B 1 53 ? 9.633 10.977 8.992 1 93.31 53 LEU B O 1
ATOM 1434 N N . ARG B 1 54 ? 9.484 13.195 9.5 1 91.56 54 ARG B N 1
ATOM 1435 C CA . ARG B 1 54 ? 9.414 12.961 10.938 1 91.56 54 ARG B CA 1
ATOM 1436 C C . ARG B 1 54 ? 8.211 13.664 11.547 1 91.56 54 ARG B C 1
ATOM 1438 O O . ARG B 1 54 ? 7.812 14.734 11.094 1 91.56 54 ARG B O 1
ATOM 1445 N N . GLY B 1 55 ? 7.641 13.016 12.586 1 89.06 55 GLY B N 1
ATOM 1446 C CA . GLY B 1 55 ? 6.488 13.594 13.258 1 89.06 55 GLY B CA 1
ATOM 1447 C C . GLY B 1 55 ? 5.691 12.578 14.055 1 89.06 55 GLY B C 1
ATOM 1448 O O . GLY B 1 55 ? 5.195 12.883 15.141 1 89.06 55 GLY B O 1
ATOM 1449 N N . HIS B 1 56 ? 5.598 11.383 13.492 1 90.81 56 HIS B N 1
ATOM 1450 C CA . HIS B 1 56 ? 4.922 10.32 14.234 1 90.81 56 HIS B CA 1
ATOM 1451 C C . HIS B 1 56 ? 5.68 9.961 15.508 1 90.81 56 HIS B C 1
ATOM 1453 O O . HIS B 1 56 ? 6.906 10.07 15.555 1 90.81 56 HIS B O 1
ATOM 1459 N N . THR B 1 57 ? 4.973 9.508 16.516 1 91.44 57 THR B N 1
ATOM 1460 C CA . THR B 1 57 ? 5.594 9.203 17.797 1 91.44 57 THR B CA 1
ATOM 1461 C C . THR B 1 57 ? 5.645 7.691 18.031 1 91.44 57 THR B C 1
ATOM 1463 O O . THR B 1 57 ? 6.219 7.227 19.016 1 91.44 57 THR B O 1
ATOM 1466 N N . LYS B 1 58 ? 5.051 6.953 17.203 1 93.62 58 LYS B N 1
ATOM 1467 C CA . LYS B 1 58 ? 5.09 5.492 17.234 1 93.62 58 LYS B CA 1
ATOM 1468 C C . LYS B 1 58 ? 5.367 4.918 15.852 1 93.62 58 LYS B C 1
ATOM 1470 O O . LYS B 1 58 ? 5.613 5.664 14.898 1 93.62 58 LYS B O 1
ATOM 1475 N N . ALA B 1 59 ? 5.398 3.646 15.773 1 94 59 ALA B N 1
ATOM 1476 C CA . ALA B 1 59 ? 5.773 2.939 14.555 1 94 59 ALA B CA 1
ATOM 1477 C C . ALA B 1 59 ? 4.875 3.34 13.391 1 94 59 ALA B C 1
ATOM 1479 O O . ALA B 1 59 ? 3.658 3.471 13.555 1 94 59 ALA B O 1
ATOM 1480 N N . ILE B 1 60 ? 5.469 3.535 12.227 1 94.38 60 ILE B N 1
ATOM 1481 C CA . ILE B 1 60 ? 4.711 3.705 10.992 1 94.38 60 ILE B CA 1
ATOM 1482 C C . ILE B 1 60 ? 4.09 2.371 10.578 1 94.38 60 ILE B C 1
ATOM 1484 O O . ILE B 1 60 ? 4.777 1.347 10.539 1 94.38 60 ILE B O 1
ATOM 1488 N N . LEU B 1 61 ? 2.789 2.381 10.258 1 94.5 61 LEU B N 1
ATOM 1489 C CA . LEU B 1 61 ? 2.121 1.12 9.953 1 94.5 61 LEU B CA 1
ATOM 1490 C C . LEU B 1 61 ? 1.671 1.082 8.492 1 94.5 61 LEU B C 1
ATOM 1492 O O . LEU B 1 61 ? 1.508 0.004 7.918 1 94.5 61 LEU B O 1
ATOM 1496 N N . CYS B 1 62 ? 1.457 2.189 7.93 1 95.75 62 CYS B N 1
ATOM 1497 C CA . CYS B 1 62 ? 0.991 2.23 6.547 1 95.75 62 CYS B CA 1
ATOM 1498 C C . CYS B 1 62 ? 1.31 3.574 5.906 1 95.75 62 CYS B C 1
ATOM 1500 O O . CYS B 1 62 ? 1.425 4.586 6.598 1 95.75 62 CYS B O 1
ATOM 1502 N N . ILE B 1 63 ? 1.482 3.584 4.605 1 96.88 63 ILE B N 1
ATOM 1503 C CA . ILE B 1 63 ? 1.741 4.773 3.801 1 96.88 63 ILE B CA 1
ATOM 1504 C C . ILE B 1 63 ? 1 4.664 2.469 1 96.88 63 ILE B C 1
ATOM 1506 O O . ILE B 1 63 ? 0.907 3.582 1.889 1 96.88 63 ILE B O 1
ATOM 1510 N N . ALA B 1 64 ? 0.458 5.703 2.016 1 96.38 64 ALA B N 1
ATOM 1511 C CA . ALA B 1 64 ? -0.076 5.855 0.666 1 96.38 64 ALA B CA 1
ATOM 1512 C C . ALA B 1 64 ? 0.387 7.168 0.039 1 96.38 64 ALA B C 1
ATOM 1514 O O . ALA B 1 64 ? 0.636 8.148 0.746 1 96.38 64 ALA B O 1
ATOM 1515 N N . VAL B 1 65 ? 0.539 7.148 -1.249 1 94.5 65 VAL B N 1
ATOM 1516 C CA . VAL B 1 65 ? 0.976 8.375 -1.916 1 94.5 65 VAL B CA 1
ATOM 1517 C C . VAL B 1 65 ? 0.139 8.602 -3.172 1 94.5 65 VAL B C 1
ATOM 1519 O O . VAL B 1 65 ? -0.142 7.664 -3.92 1 94.5 65 VAL B O 1
ATOM 1522 N N . VAL B 1 66 ? -0.328 9.758 -3.326 1 91.44 66 VAL B N 1
ATOM 1523 C CA . VAL B 1 66 ? -1.064 10.211 -4.5 1 91.44 66 VAL B CA 1
ATOM 1524 C C . VAL B 1 66 ? -0.505 11.555 -4.973 1 91.44 66 VAL B C 1
ATOM 1526 O O . VAL B 1 66 ? -0.661 12.57 -4.297 1 91.44 66 VAL B O 1
ATOM 1529 N N . SER B 1 67 ? 0.15 11.469 -6.176 1 86.75 67 SER B N 1
ATOM 1530 C CA . SER B 1 67 ? 0.816 12.656 -6.684 1 86.75 67 SER B CA 1
ATOM 1531 C C . SER B 1 67 ? 1.812 13.211 -5.668 1 86.75 67 SER B C 1
ATOM 1533 O O . SER B 1 67 ? 2.801 12.555 -5.34 1 86.75 67 SER B O 1
ATOM 1535 N N . GLU B 1 68 ? 1.563 14.453 -5.137 1 88.12 68 GLU B N 1
ATOM 1536 C CA . GLU B 1 68 ? 2.521 15.094 -4.238 1 88.12 68 GLU B CA 1
ATOM 1537 C C . GLU B 1 68 ? 2.078 14.969 -2.783 1 88.12 68 GLU B C 1
ATOM 1539 O O . GLU B 1 68 ? 2.68 15.57 -1.894 1 88.12 68 GLU B O 1
ATOM 1544 N N . VAL B 1 69 ? 1.061 14.219 -2.598 1 91.88 69 VAL B N 1
ATOM 1545 C CA . VAL B 1 69 ? 0.519 14.109 -1.247 1 91.88 69 VAL B CA 1
ATOM 1546 C C . VAL B 1 69 ? 0.795 12.719 -0.691 1 91.88 69 VAL B C 1
ATOM 1548 O O . VAL B 1 69 ? 0.556 11.711 -1.367 1 91.88 69 VAL B O 1
ATOM 1551 N N . VAL B 1 70 ? 1.298 12.664 0.54 1 94.75 70 VAL B N 1
ATOM 1552 C CA . VAL B 1 70 ? 1.62 11.414 1.216 1 94.75 70 VAL B CA 1
ATOM 1553 C C . VAL B 1 70 ? 0.76 11.266 2.469 1 94.75 70 VAL B C 1
ATOM 1555 O O . VAL B 1 70 ? 0.64 12.203 3.262 1 94.75 70 VAL B O 1
ATOM 1558 N N . PHE B 1 71 ? 0.141 10.125 2.564 1 93.69 71 PHE B N 1
ATOM 1559 C CA . PHE B 1 71 ? -0.623 9.766 3.752 1 93.69 71 PHE B CA 1
ATOM 1560 C C . PHE B 1 71 ? 0.118 8.719 4.574 1 93.69 71 PHE B C 1
ATOM 1562 O O . PHE B 1 71 ? 0.59 7.719 4.035 1 93.69 71 PHE B O 1
ATOM 1569 N N . SER B 1 72 ? 0.265 8.969 5.883 1 94.81 72 SER B N 1
ATOM 1570 C CA . SER B 1 72 ? 0.934 7.984 6.73 1 94.81 72 SER B CA 1
ATOM 1571 C C . SER B 1 72 ? 0.136 7.715 8 1 94.81 72 SER B C 1
ATOM 1573 O O . SER B 1 72 ? -0.349 8.648 8.648 1 94.81 72 SER B O 1
ATOM 1575 N N . GLY B 1 73 ? -0.027 6.457 8.273 1 92.06 73 GLY B N 1
ATOM 1576 C CA . GLY B 1 73 ? -0.636 6.004 9.516 1 92.06 73 GLY B CA 1
ATOM 1577 C C . GLY B 1 73 ? 0.351 5.34 10.453 1 92.06 73 GLY B C 1
ATOM 1578 O O . GLY B 1 73 ? 1.266 4.641 10.008 1 92.06 73 GLY B O 1
ATOM 1579 N N . SER B 1 74 ? 0.117 5.508 11.672 1 90.69 74 SER B N 1
ATOM 1580 C CA . SER B 1 74 ? 1.028 5.031 12.711 1 90.69 74 SER B CA 1
ATOM 1581 C C . SER B 1 74 ? 0.267 4.371 13.852 1 90.69 74 SER B C 1
ATOM 1583 O O . SER B 1 74 ? -0.958 4.484 13.938 1 90.69 74 SER B O 1
ATOM 1585 N N . ALA B 1 75 ? 0.983 3.691 14.625 1 90.25 75 ALA B N 1
ATOM 1586 C CA . ALA B 1 75 ? 0.433 3.1 15.844 1 90.25 75 ALA B CA 1
ATOM 1587 C C . ALA B 1 75 ? 0.015 4.18 16.844 1 90.25 75 ALA B C 1
ATOM 1589 O O . ALA B 1 75 ? -0.676 3.893 17.812 1 90.25 75 ALA B O 1
ATOM 1590 N N . ASP B 1 76 ? 0.376 5.406 16.594 1 86.06 76 ASP B N 1
ATOM 1591 C CA . ASP B 1 76 ? -0.013 6.504 17.484 1 86.06 76 ASP B CA 1
ATOM 1592 C C . ASP B 1 76 ? -1.441 6.961 17.188 1 86.06 76 ASP B C 1
ATOM 1594 O O . ASP B 1 76 ? -1.918 7.934 17.781 1 86.06 76 ASP B O 1
ATOM 1598 N N . LYS B 1 77 ? -2.082 6.344 16.234 1 80.56 77 LYS B N 1
ATOM 1599 C CA . LYS B 1 77 ? -3.494 6.512 15.891 1 80.56 77 LYS B CA 1
ATOM 1600 C C . LYS B 1 77 ? -3.715 7.762 15.055 1 80.56 77 LYS B C 1
ATOM 1602 O O . LYS B 1 77 ? -4.855 8.18 14.836 1 80.56 77 LYS B O 1
ATOM 1607 N N . ASN B 1 78 ? -2.635 8.344 14.672 1 81.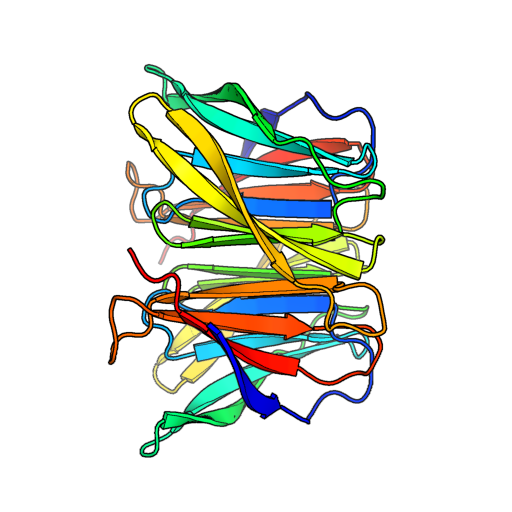94 78 ASN B N 1
ATOM 1608 C CA . ASN B 1 78 ? -2.738 9.523 13.82 1 81.94 78 ASN B CA 1
ATOM 1609 C C . ASN B 1 78 ? -2.514 9.172 12.352 1 81.94 78 ASN B C 1
ATOM 1611 O O . ASN B 1 78 ? -1.706 8.297 12.031 1 81.94 78 ASN B O 1
ATOM 1615 N N . LEU B 1 79 ? -3.299 9.875 11.547 1 86.62 79 LEU B N 1
ATOM 1616 C CA . LEU B 1 79 ? -3.006 9.93 10.117 1 86.62 79 LEU B CA 1
ATOM 1617 C C . LEU B 1 79 ? -2.439 11.297 9.734 1 86.62 79 LEU B C 1
ATOM 1619 O O . LEU B 1 79 ? -3.084 12.32 9.953 1 86.62 79 LEU B O 1
ATOM 1623 N N . ARG B 1 80 ? -1.257 11.258 9.266 1 89.88 80 ARG B N 1
ATOM 1624 C CA . ARG B 1 80 ? -0.645 12.516 8.844 1 89.88 80 ARG B CA 1
ATOM 1625 C C . ARG B 1 80 ? -0.677 12.648 7.32 1 89.88 80 ARG B C 1
ATOM 1627 O O . ARG B 1 80 ? -0.452 11.68 6.602 1 89.88 80 ARG B O 1
ATOM 1634 N N . VAL B 1 81 ? -0.958 13.859 6.922 1 90.75 81 VAL B N 1
ATOM 1635 C CA . VAL B 1 81 ? -0.957 14.188 5.5 1 90.75 81 VAL B CA 1
ATOM 1636 C C . VAL B 1 81 ? 0.197 15.141 5.191 1 90.75 81 VAL B C 1
ATOM 1638 O O . VAL B 1 81 ? 0.277 16.234 5.758 1 90.75 81 VAL B O 1
ATOM 1641 N N . TRP B 1 82 ? 1.002 14.633 4.312 1 92.62 82 TRP B N 1
ATOM 1642 C CA . TRP B 1 82 ? 2.182 15.398 3.922 1 92.62 82 TRP B CA 1
ATOM 1643 C C . TRP B 1 82 ? 2.053 15.898 2.49 1 92.62 82 TRP B C 1
ATOM 1645 O O . TRP B 1 82 ? 1.485 15.219 1.633 1 92.62 82 TRP B O 1
ATOM 1655 N N . LYS B 1 83 ? 2.578 17.031 2.258 1 91.44 83 LYS B N 1
ATOM 1656 C CA . LYS B 1 83 ? 2.668 17.562 0.901 1 91.44 83 LYS B CA 1
ATOM 1657 C C . LYS B 1 83 ? 4.117 17.828 0.511 1 91.44 83 LYS B C 1
ATOM 1659 O O . LYS B 1 83 ? 4.848 18.5 1.249 1 91.44 83 LYS B O 1
ATOM 1664 N N . ARG B 1 84 ? 4.379 17.203 -0.548 1 91.06 84 ARG B N 1
ATOM 1665 C CA . ARG B 1 84 ? 5.699 17.484 -1.103 1 91.06 84 ARG B CA 1
ATOM 1666 C C . ARG B 1 84 ? 5.699 18.781 -1.891 1 91.06 84 ARG B C 1
ATOM 1668 O O . ARG B 1 84 ? 4.93 18.938 -2.838 1 91.06 84 ARG B O 1
ATOM 1675 N N . GLY B 1 85 ? 6.434 19.719 -1.396 1 82.38 85 GLY B N 1
ATOM 1676 C CA . GLY B 1 85 ? 6.512 21 -2.074 1 82.38 85 GLY B CA 1
ATOM 1677 C C . GLY B 1 85 ? 7.648 21.078 -3.074 1 82.38 85 GLY B C 1
ATOM 1678 O O . GLY B 1 85 ? 8.219 20.062 -3.455 1 82.38 85 GLY B O 1
ATOM 1679 N N . MET B 1 86 ? 7.773 22.469 -3.305 1 73.94 86 MET B N 1
ATOM 1680 C CA . MET B 1 86 ? 8.875 22.797 -4.207 1 73.94 86 MET B CA 1
ATOM 1681 C C . MET B 1 86 ? 10.219 22.531 -3.533 1 73.94 86 MET B C 1
ATOM 1683 O O . MET B 1 86 ? 10.359 22.719 -2.324 1 73.94 86 MET B O 1
ATOM 1687 N N . GLY B 1 87 ? 11.141 21.812 -4.074 1 69.69 87 GLY B N 1
ATOM 1688 C CA . GLY B 1 87 ? 12.469 21.578 -3.535 1 69.69 87 GLY B CA 1
ATOM 1689 C C . GLY B 1 87 ? 12.594 20.234 -2.836 1 69.69 87 GLY B C 1
ATOM 1690 O O . GLY B 1 87 ? 13.492 20.031 -2.023 1 69.69 87 GLY B O 1
ATOM 1691 N N . ARG B 1 88 ? 11.609 19.562 -2.883 1 74.56 88 ARG B N 1
ATOM 1692 C CA . ARG B 1 88 ? 11.633 18.203 -2.383 1 74.56 88 ARG B CA 1
ATOM 1693 C C . ARG B 1 88 ? 11.414 18.156 -0.874 1 74.56 88 ARG B C 1
ATOM 1695 O O . ARG B 1 88 ? 11.812 17.203 -0.209 1 74.56 88 ARG B O 1
ATOM 1702 N N . ARG B 1 89 ? 10.984 19.328 -0.366 1 80.31 89 ARG B N 1
ATOM 1703 C CA . ARG B 1 89 ? 10.688 19.344 1.062 1 80.31 89 ARG B CA 1
ATOM 1704 C C . ARG B 1 89 ? 9.227 18.984 1.314 1 80.31 89 ARG B C 1
ATOM 1706 O O . ARG B 1 89 ? 8.344 19.375 0.549 1 80.31 89 ARG B O 1
ATOM 1713 N N . HIS B 1 90 ? 9.047 18.234 2.377 1 88.56 90 HIS B N 1
ATOM 1714 C CA . HIS B 1 90 ? 7.688 17.859 2.748 1 88.56 90 HIS B CA 1
ATOM 1715 C C . HIS B 1 90 ? 7.199 18.672 3.947 1 88.56 90 HIS B C 1
ATOM 1717 O O . HIS B 1 90 ? 7.965 18.922 4.879 1 88.56 90 HIS B O 1
ATOM 1723 N N . SER B 1 91 ? 5.977 19.125 3.801 1 87.31 91 SER B N 1
ATOM 1724 C CA . SER B 1 91 ? 5.309 19.766 4.93 1 87.31 91 SER B CA 1
ATOM 1725 C C . SER B 1 91 ? 4.086 18.969 5.371 1 87.31 91 SER B C 1
ATOM 1727 O O . SER B 1 91 ? 3.375 18.406 4.535 1 87.31 91 SER B O 1
ATOM 1729 N N . CYS B 1 92 ? 3.883 18.859 6.609 1 85 92 CYS B N 1
ATOM 1730 C CA . CYS B 1 92 ? 2.678 18.219 7.121 1 85 92 CYS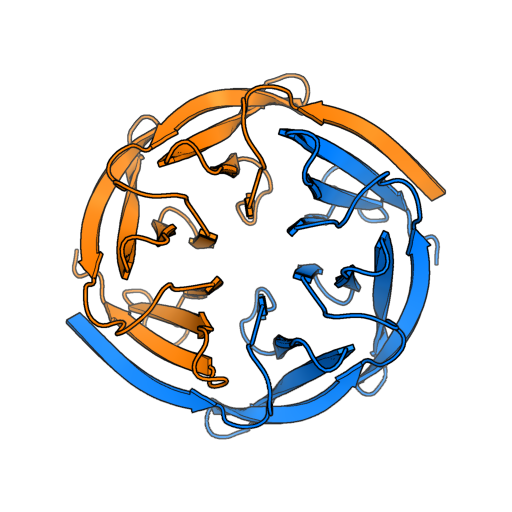 B CA 1
ATOM 1731 C C . CYS B 1 92 ? 1.481 19.156 7.047 1 85 92 CYS B C 1
ATOM 1733 O O . CYS B 1 92 ? 1.474 20.219 7.684 1 85 92 CYS B O 1
ATOM 1735 N N . LEU B 1 93 ? 0.505 18.797 6.32 1 80.44 93 LEU B N 1
ATOM 1736 C CA . LEU B 1 93 ? -0.654 19.656 6.105 1 80.44 93 LEU B CA 1
ATOM 1737 C C . LEU B 1 93 ? -1.646 19.516 7.254 1 80.44 93 LEU B C 1
ATOM 1739 O O . LEU B 1 93 ? -2.203 20.516 7.715 1 80.44 93 LEU B O 1
ATOM 1743 N N . VAL B 1 94 ? -1.946 18.344 7.637 1 80.5 94 VAL B N 1
ATOM 1744 C CA . VAL B 1 94 ? -2.973 18.125 8.648 1 80.5 94 VAL B CA 1
ATOM 1745 C C . VAL B 1 94 ? -2.727 16.781 9.336 1 80.5 94 VAL B C 1
ATOM 1747 O O . VAL B 1 94 ? -2.094 15.883 8.766 1 80.5 94 VAL B O 1
ATOM 1750 N N . VAL B 1 95 ? -3.121 16.625 10.5 1 82.94 95 VAL B N 1
ATOM 1751 C CA . VAL B 1 95 ? -3.141 15.398 11.289 1 82.94 95 VAL B CA 1
ATOM 1752 C C . VAL B 1 95 ? -4.582 15.016 11.617 1 82.94 95 VAL B C 1
ATOM 1754 O O . VAL B 1 95 ? -5.336 15.828 12.164 1 82.94 95 VAL B O 1
ATOM 1757 N N . LEU B 1 96 ? -4.902 13.859 11.195 1 77.69 96 LEU B N 1
ATOM 1758 C CA . LEU B 1 96 ? -6.242 13.359 11.484 1 77.69 96 LEU B CA 1
ATOM 1759 C C . LEU B 1 96 ? -6.223 12.438 12.695 1 77.69 96 LEU B C 1
ATOM 1761 O O . LEU B 1 96 ? -5.43 11.492 12.75 1 77.69 96 LEU B O 1
ATOM 1765 N N . ASP B 1 97 ? -7.074 12.633 13.688 1 72.88 97 ASP B N 1
ATOM 1766 C CA . ASP B 1 97 ? -7.117 11.859 14.922 1 72.88 97 ASP B CA 1
ATOM 1767 C C . ASP B 1 97 ? -8.43 11.094 15.047 1 72.88 97 ASP B C 1
ATOM 1769 O O . ASP B 1 97 ? -8.859 10.75 16.156 1 72.88 97 ASP B O 1
ATOM 1773 N N . GLY B 1 98 ? -9.039 10.75 14.117 1 65.06 98 GLY B N 1
ATOM 1774 C CA . GLY B 1 98 ? -10.383 10.18 14.172 1 65.06 98 GLY B CA 1
ATOM 1775 C C . GLY B 1 98 ? -10.383 8.68 14.383 1 65.06 98 GLY B C 1
ATOM 1776 O O . GLY B 1 98 ? -11.398 8.109 14.789 1 65.06 98 GLY B O 1
ATOM 1777 N N . HIS B 1 99 ? -9.305 7.996 14.242 1 69.62 99 HIS B N 1
ATOM 1778 C CA . HIS B 1 99 ? -9.328 6.547 14.398 1 69.62 99 HIS B CA 1
ATOM 1779 C C . HIS B 1 99 ? -9.242 6.156 15.875 1 69.62 99 HIS B C 1
ATOM 1781 O O . HIS B 1 99 ? -8.609 6.852 16.672 1 69.62 99 HIS B O 1
ATOM 1787 N N . VAL B 1 100 ? -10.023 5.172 16.219 1 71.56 100 VAL B N 1
ATOM 1788 C CA . VAL B 1 100 ? -10.008 4.699 17.609 1 71.56 100 VAL B CA 1
ATOM 1789 C C . VAL B 1 100 ? -8.852 3.725 17.812 1 71.56 100 VAL B C 1
ATOM 1791 O O . VAL B 1 100 ? -8.398 3.514 18.938 1 71.56 100 VAL B O 1
ATOM 1794 N N . GLY B 1 101 ? -8.297 3.277 16.828 1 75.38 101 GLY B N 1
ATOM 1795 C CA . GLY B 1 101 ? -7.184 2.348 16.906 1 75.38 101 GLY B CA 1
ATOM 1796 C C . GLY B 1 101 ? -6.148 2.564 15.812 1 75.38 101 GLY B C 1
ATOM 1797 O O . GLY B 1 101 ? -6.246 3.518 15.039 1 75.38 101 GLY B O 1
ATOM 1798 N N . ALA B 1 102 ? -5.129 1.771 15.898 1 81.75 102 ALA B N 1
ATOM 1799 C CA . ALA B 1 102 ? -4.047 1.876 14.922 1 81.75 102 ALA B CA 1
ATOM 1800 C C . ALA B 1 102 ? -4.578 1.714 13.5 1 81.75 102 ALA B C 1
ATOM 1802 O O . ALA B 1 102 ? -5.445 0.876 13.242 1 81.75 102 ALA B O 1
ATOM 1803 N N . VAL B 1 103 ? -4.199 2.578 12.648 1 82.12 103 VAL B N 1
ATOM 1804 C CA . VAL B 1 103 ? -4.48 2.416 11.227 1 82.12 103 VAL B CA 1
ATOM 1805 C C . VAL B 1 103 ? -3.504 1.413 10.617 1 82.12 103 VAL B C 1
ATOM 1807 O O . VAL B 1 103 ? -2.312 1.699 10.484 1 82.12 103 VAL B O 1
ATOM 1810 N N . LYS B 1 104 ? -3.922 0.292 10.219 1 87.38 104 LYS B N 1
ATOM 1811 C CA . LYS B 1 104 ? -3.053 -0.821 9.852 1 87.38 104 LYS B CA 1
ATOM 1812 C C . LYS B 1 104 ? -2.676 -0.762 8.375 1 87.38 104 LYS B C 1
ATOM 1814 O O . LYS B 1 104 ? -1.598 -1.217 7.984 1 87.38 104 LYS 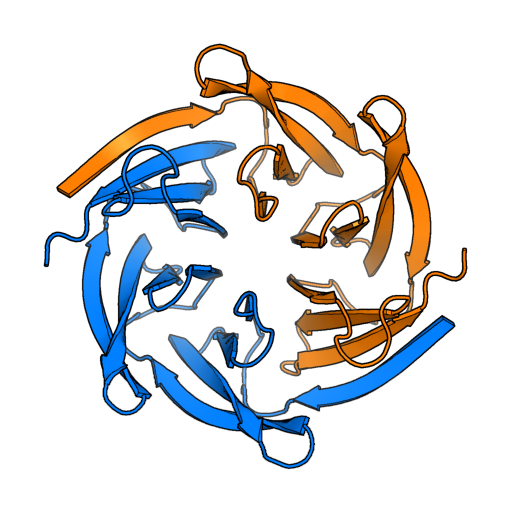B O 1
ATOM 1819 N N . CYS B 1 105 ? -3.561 -0.298 7.574 1 92.75 105 CYS B N 1
ATOM 1820 C CA . CYS B 1 105 ? -3.326 -0.231 6.137 1 92.75 105 CYS B CA 1
ATOM 1821 C C . CYS B 1 105 ? -4.066 0.95 5.52 1 92.75 105 CYS B C 1
ATOM 1823 O O . CYS B 1 105 ? -5.051 1.432 6.078 1 92.75 105 CYS B O 1
ATOM 1825 N N . LEU B 1 106 ? -3.545 1.326 4.32 1 94.06 106 LEU B N 1
ATOM 1826 C CA . LEU B 1 106 ? -4.062 2.498 3.619 1 94.06 106 LEU B CA 1
ATOM 1827 C C . LEU B 1 106 ? -3.883 2.354 2.113 1 94.06 106 LEU B C 1
ATOM 1829 O O . LEU B 1 106 ? -2.959 1.678 1.654 1 94.06 106 LEU B O 1
ATOM 1833 N N . THR B 1 107 ? -4.746 2.9 1.425 1 95.19 107 THR B N 1
ATOM 1834 C CA . THR B 1 107 ? -4.57 3.238 0.017 1 95.19 107 THR B CA 1
ATOM 1835 C C . THR B 1 107 ? -5.387 4.477 -0.348 1 95.19 107 THR B C 1
ATOM 1837 O O . THR B 1 107 ? -6.285 4.875 0.398 1 95.19 107 THR B O 1
ATOM 1840 N N . ALA B 1 108 ? -4.984 5.125 -1.417 1 93.44 108 ALA B N 1
ATOM 1841 C CA . ALA B 1 108 ? -5.617 6.402 -1.732 1 93.44 108 ALA B CA 1
ATOM 1842 C C . ALA B 1 108 ? -5.57 6.684 -3.232 1 93.44 108 ALA B C 1
ATOM 1844 O O . ALA B 1 108 ? -4.785 6.07 -3.959 1 93.44 108 ALA B O 1
ATOM 1845 N N . ASP B 1 109 ? -6.438 7.551 -3.678 1 91 109 ASP B N 1
ATOM 1846 C CA . ASP B 1 109 ? -6.43 8.117 -5.023 1 91 109 ASP B CA 1
ATOM 1847 C C . ASP B 1 109 ? -7.113 9.484 -5.047 1 91 109 ASP B C 1
ATOM 1849 O O . ASP B 1 109 ? -7.77 9.875 -4.082 1 91 109 ASP B O 1
ATOM 1853 N N . ILE B 1 110 ? -6.832 10.133 -6.133 1 87.25 110 ILE B N 1
ATOM 1854 C CA . ILE B 1 110 ? -7.543 11.391 -6.328 1 87.25 110 ILE B CA 1
ATOM 1855 C C . ILE B 1 110 ? -9.031 11.117 -6.516 1 87.25 110 ILE B C 1
ATOM 1857 O O . ILE B 1 110 ? -9.422 10.055 -7.008 1 87.25 110 ILE B O 1
ATOM 1861 N N . ASP B 1 111 ? -9.82 12.062 -6.051 1 83.19 111 ASP B N 1
ATOM 1862 C CA . ASP B 1 111 ? -11.227 12.016 -6.43 1 83.19 111 ASP B CA 1
ATOM 1863 C C . ASP B 1 111 ? -11.43 12.516 -7.859 1 83.19 111 ASP B C 1
ATOM 1865 O O . ASP B 1 111 ? -11.281 13.703 -8.133 1 83.19 111 ASP B O 1
ATOM 1869 N N . HIS B 1 112 ? -11.742 11.555 -8.633 1 79.38 112 HIS B N 1
ATOM 1870 C CA . HIS B 1 112 ? -11.828 11.883 -10.055 1 79.38 112 HIS B CA 1
ATOM 1871 C C . HIS B 1 112 ? -12.969 12.852 -10.328 1 79.38 112 HIS B C 1
ATOM 1873 O O . HIS B 1 112 ? -12.984 13.516 -11.367 1 79.38 112 HIS B O 1
ATOM 1879 N N . ASN B 1 113 ? -13.922 12.922 -9.445 1 79.12 113 ASN B N 1
ATOM 1880 C CA . ASN B 1 113 ? -15.039 13.852 -9.594 1 79.12 113 ASN B CA 1
ATOM 1881 C C . ASN B 1 113 ? -14.734 15.203 -8.961 1 79.12 113 ASN B C 1
ATOM 1883 O O . ASN B 1 113 ? -15.43 16.188 -9.227 1 79.12 113 ASN B O 1
ATOM 1887 N N . ASN B 1 114 ? -13.773 15.328 -8.094 1 80.5 114 ASN B N 1
ATOM 1888 C CA . ASN B 1 114 ? -13.336 16.531 -7.395 1 80.5 114 ASN B CA 1
ATOM 1889 C C . ASN B 1 114 ? -11.82 16.562 -7.211 1 80.5 114 ASN B C 1
ATOM 1891 O O . ASN B 1 114 ? -11.312 16.125 -6.176 1 80.5 114 ASN B O 1
ATOM 1895 N N . PRO B 1 115 ? -11.078 17.172 -8.078 1 77.5 115 PRO B N 1
ATOM 1896 C CA . PRO B 1 115 ? -9.617 17.078 -8.094 1 77.5 115 PRO B CA 1
ATOM 1897 C C . PRO B 1 115 ? -8.977 17.672 -6.844 1 77.5 115 PRO B C 1
ATOM 1899 O O . PRO B 1 115 ? -7.793 17.438 -6.59 1 77.5 115 PRO B O 1
ATOM 1902 N N . SER B 1 116 ? -9.68 18.328 -6.02 1 79.56 116 SER B N 1
ATOM 1903 C CA . SER B 1 116 ? -9.133 18.891 -4.789 1 79.56 116 SER B CA 1
ATOM 1904 C C . SER B 1 116 ? -9.328 17.938 -3.611 1 79.56 116 SER B C 1
ATOM 1906 O O . SER B 1 116 ? -8.945 18.25 -2.482 1 79.56 116 SER B O 1
ATOM 1908 N N . SER B 1 117 ? -9.914 16.891 -4.012 1 87.75 117 SER B N 1
ATOM 1909 C CA . SER B 1 117 ? -10.227 15.945 -2.941 1 87.75 117 SER B CA 1
ATOM 1910 C C . SER B 1 117 ? -9.555 14.602 -3.182 1 87.75 117 SER B C 1
ATOM 1912 O O . SER B 1 117 ? -9.234 14.258 -4.32 1 87.75 117 SER B O 1
ATOM 1914 N N . TYR B 1 118 ? -9.234 13.961 -2.119 1 89.62 118 TYR B N 1
ATOM 1915 C CA . TYR B 1 118 ? -8.648 12.625 -2.16 1 89.62 118 TYR B CA 1
ATOM 1916 C C . TYR B 1 118 ? -9.586 11.602 -1.5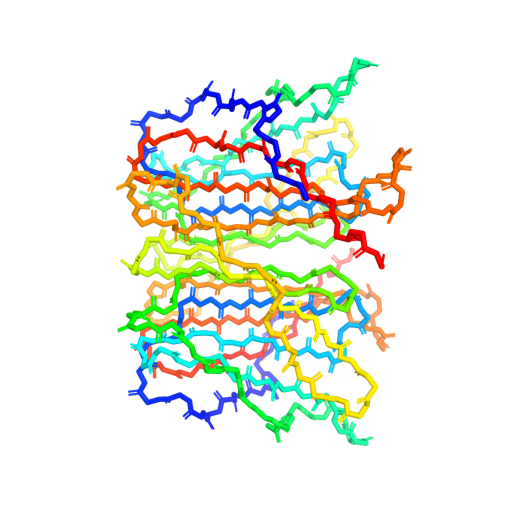21 1 89.62 118 TYR B C 1
ATOM 1918 O O . TYR B 1 118 ? -10.234 11.891 -0.515 1 89.62 118 TYR B O 1
ATOM 1926 N N . MET B 1 119 ? -9.664 10.461 -2.172 1 91.25 119 MET B N 1
ATOM 1927 C CA . MET B 1 119 ? -10.328 9.312 -1.561 1 91.25 119 MET B CA 1
ATOM 1928 C C . MET B 1 119 ? -9.312 8.406 -0.866 1 91.25 119 MET B C 1
ATOM 1930 O O . MET B 1 119 ? -8.352 7.949 -1.491 1 91.25 119 MET B O 1
ATOM 1934 N N . VAL B 1 120 ? -9.531 8.156 0.439 1 91.06 120 VAL B N 1
ATOM 1935 C CA . VAL B 1 120 ? -8.617 7.355 1.244 1 91.06 120 VAL B CA 1
ATOM 1936 C C . VAL B 1 120 ? -9.352 6.148 1.82 1 91.06 120 VAL B C 1
ATOM 1938 O O . VAL B 1 120 ? -10.445 6.289 2.381 1 91.06 120 VAL B O 1
ATOM 1941 N N . TYR B 1 121 ? -8.836 4.992 1.577 1 92.44 121 TYR B N 1
ATOM 1942 C CA . TYR B 1 121 ? -9.328 3.754 2.172 1 92.44 121 TYR B CA 1
ATOM 1943 C C . TYR B 1 121 ? -8.43 3.311 3.322 1 92.44 121 TYR B C 1
ATOM 1945 O O . TYR B 1 121 ? -7.211 3.217 3.168 1 92.44 121 TYR B O 1
ATOM 1953 N N . SER B 1 122 ? -9.031 3.082 4.445 1 89.25 122 SER B N 1
ATOM 1954 C CA . SER B 1 122 ? -8.227 2.689 5.602 1 89.25 122 SER B CA 1
ATOM 1955 C C . SER B 1 122 ? -8.797 1.441 6.27 1 89.25 122 SER B C 1
ATOM 1957 O O . SER B 1 122 ? -10.016 1.269 6.34 1 89.25 122 SER B O 1
ATOM 1959 N N . GLY B 1 123 ? -7.902 0.574 6.641 1 86.19 123 GLY B N 1
ATOM 1960 C CA . GLY B 1 123 ? -8.25 -0.595 7.434 1 86.19 123 GLY B CA 1
ATOM 1961 C C . GLY B 1 123 ? -7.633 -0.579 8.82 1 86.19 123 GLY B C 1
ATOM 1962 O O . GLY B 1 123 ? -6.551 -0.019 9.016 1 86.19 123 GLY B O 1
ATOM 1963 N N . SER B 1 124 ? -8.336 -1.099 9.75 1 79.19 124 SER B N 1
ATOM 1964 C CA . SER B 1 124 ? -7.891 -1.168 11.141 1 79.19 124 SER B CA 1
ATOM 1965 C C . SER B 1 124 ? -8.266 -2.502 11.773 1 79.19 124 SER B C 1
ATOM 1967 O O . SER B 1 124 ? -8.648 -3.443 11.078 1 79.19 124 SER B O 1
ATOM 1969 N N . LEU B 1 125 ? -8.117 -2.582 13.062 1 78.69 125 LEU B N 1
ATOM 1970 C CA . LEU B 1 125 ? -8.383 -3.812 13.805 1 78.69 125 LEU B CA 1
ATOM 1971 C C . LEU B 1 125 ? -9.883 -4.039 13.961 1 78.69 125 LEU B C 1
ATOM 1973 O O . LEU B 1 125 ? -10.305 -5.094 14.438 1 78.69 125 LEU B O 1
ATOM 1977 N N . ASP B 1 126 ? -10.734 -3.186 13.516 1 77.38 126 ASP B N 1
ATOM 1978 C CA . ASP B 1 126 ? -12.172 -3.307 13.719 1 77.38 126 ASP B CA 1
ATOM 1979 C C . ASP B 1 126 ? -12.82 -4.117 12.594 1 77.38 126 ASP B C 1
ATOM 1981 O O . ASP B 1 126 ? -14.039 -4.312 12.578 1 77.38 126 ASP B O 1
ATOM 1985 N N . TYR B 1 127 ? -12.148 -4.562 11.555 1 81.31 127 TYR B N 1
ATOM 1986 C CA . TYR B 1 127 ? -12.516 -5.484 10.492 1 81.31 127 TYR B CA 1
ATOM 1987 C C . TYR B 1 127 ? -13.164 -4.742 9.328 1 81.31 127 TYR B C 1
ATOM 1989 O O . TYR B 1 127 ? -13.469 -5.34 8.297 1 81.31 127 TYR B O 1
ATOM 1997 N N . ASP B 1 128 ? -13.445 -3.471 9.477 1 84.06 128 ASP B N 1
ATOM 1998 C CA . ASP B 1 128 ? -14.086 -2.678 8.43 1 84.06 128 ASP B CA 1
ATOM 1999 C C . ASP B 1 128 ? -13.055 -1.867 7.648 1 84.06 128 ASP B C 1
ATOM 2001 O O . ASP B 1 128 ? -12 -1.526 8.172 1 84.06 128 ASP B O 1
ATOM 2005 N N . ILE B 1 129 ? -13.422 -1.661 6.449 1 89.25 129 ILE B N 1
ATOM 2006 C CA . ILE B 1 129 ? -12.695 -0.664 5.672 1 89.25 129 ILE B CA 1
ATOM 2007 C C . ILE B 1 129 ? -13.477 0.65 5.66 1 89.25 129 ILE B C 1
ATOM 2009 O O . ILE B 1 129 ? -14.656 0.677 5.305 1 89.25 129 ILE B O 1
ATOM 2013 N N . LYS B 1 130 ? -12.852 1.657 6.043 1 88.12 130 LYS B N 1
ATOM 2014 C CA . LYS B 1 130 ? -13.469 2.979 5.996 1 88.12 130 LYS B CA 1
ATOM 2015 C C . LYS B 1 130 ? -13 3.766 4.777 1 88.12 130 LYS B C 1
ATOM 2017 O O . LYS B 1 130 ? -11.82 3.717 4.422 1 88.12 130 LYS B O 1
ATOM 2022 N N . VAL B 1 131 ? -13.914 4.457 4.184 1 89.44 131 VAL B N 1
ATOM 2023 C CA . VAL B 1 131 ? -13.633 5.301 3.027 1 89.44 131 VAL B CA 1
ATOM 2024 C C . VAL B 1 131 ? -13.828 6.77 3.4 1 89.44 131 VAL B C 1
ATOM 2026 O O . VAL B 1 131 ? -14.906 7.168 3.848 1 89.44 131 VAL B O 1
ATOM 2029 N N . TRP B 1 132 ? -12.766 7.531 3.168 1 86.94 132 TRP B N 1
ATOM 2030 C CA . TRP B 1 132 ? -12.781 8.945 3.539 1 86.94 132 TRP B CA 1
ATOM 2031 C C . TRP B 1 132 ? -12.648 9.828 2.307 1 86.94 132 TRP B C 1
ATOM 2033 O O . TRP B 1 132 ? -11.875 9.523 1.392 1 86.94 132 TRP B O 1
ATOM 2043 N N . GLU B 1 133 ? -13.336 10.891 2.334 1 88.69 133 GLU B N 1
ATOM 2044 C CA . GLU B 1 133 ? -13.07 12.008 1.434 1 88.69 133 GLU B CA 1
ATOM 2045 C C . GLU B 1 133 ? -12.344 13.141 2.156 1 88.69 133 GLU B C 1
ATOM 2047 O O . GLU B 1 133 ? -12.836 13.664 3.154 1 88.69 133 GLU B O 1
ATOM 2052 N N . ILE B 1 134 ? -11.188 13.406 1.689 1 85.19 134 ILE B N 1
ATOM 2053 C CA . ILE B 1 134 ? -10.367 14.438 2.314 1 85.19 134 ILE B CA 1
ATOM 2054 C C . ILE B 1 134 ? -10.172 15.602 1.338 1 85.19 134 ILE B C 1
ATOM 2056 O O . ILE B 1 134 ? -9.664 15.406 0.232 1 85.19 134 ILE B O 1
ATOM 2060 N N . CYS B 1 135 ? -10.57 16.672 1.704 1 86 135 CYS B N 1
ATOM 2061 C CA . CYS B 1 135 ? -10.391 17.875 0.891 1 86 135 CYS B CA 1
ATOM 2062 C C . CYS B 1 135 ? -9.258 18.734 1.425 1 86 135 CYS B C 1
ATOM 2064 O O . CYS B 1 135 ? -9.289 19.172 2.578 1 86 135 CYS B O 1
ATOM 2066 N N . LEU B 1 136 ? -8.234 18.828 0.627 1 78.31 136 LEU B N 1
ATOM 2067 C CA . LEU B 1 136 ? -7.078 19.609 1.045 1 78.31 136 LEU B CA 1
ATOM 2068 C C . LEU B 1 136 ? -7.129 21.016 0.442 1 78.31 136 LEU B C 1
ATOM 2070 O O . LEU B 1 136 ? -7.344 21.172 -0.763 1 78.31 136 LEU B O 1
ATOM 2074 N N . THR B 1 137 ? -8.062 21.812 0.765 1 61.62 137 THR B N 1
ATOM 2075 C CA . THR B 1 137 ? -8.219 23.188 0.278 1 61.62 137 THR B CA 1
ATOM 2076 C C . THR B 1 137 ? -6.855 23.844 0.083 1 61.62 137 THR B C 1
ATOM 2078 O O . THR B 1 137 ? -5.949 23.672 0.899 1 61.62 137 THR B O 1
ATOM 2081 N N . ASN B 1 138 ? -6.512 24.203 -1.179 1 49.69 138 ASN B N 1
ATOM 2082 C CA . ASN B 1 138 ? -5.465 25.188 -1.427 1 49.69 138 ASN B CA 1
ATOM 2083 C C . ASN B 1 138 ? -5.699 26.453 -0.629 1 49.69 138 ASN B C 1
ATOM 2085 O O . ASN B 1 138 ? -6.844 26.844 -0.381 1 49.69 138 ASN B O 1
#

Nearest PDB structures (foldseek):
  5m2n-assembly1_A  TM=8.946E-01  e=2.184E-07  Saccharomyces cerevisiae
  4xfv-assembly1_A  TM=8.701E-01  e=9.861E-07  Saccharomyces cerevisiae S288C
  6qk7-assembly1_B  TM=8.828E-01  e=5.772E-06  Saccharomyces cerevisiae S288C
  3fm0-assembly1_A  TM=7.663E-01  e=1.347E-06  Homo sapiens
  8asw-assembly1_B  TM=6.829E-01  e=9.361E-07  Saccharomyces cerevisiae

Solvent-accessible surface area (backbone atoms only — not comparable to full-atom values): 13955 Å² total; per-residue (Å²): 93,80,42,80,76,50,73,49,82,77,55,92,33,39,29,33,18,35,27,52,36,93,86,65,47,37,39,39,38,19,16,52,80,20,38,31,40,32,28,31,50,46,96,86,67,45,77,38,80,76,50,66,52,78,79,60,89,30,29,28,28,19,30,24,48,45,92,52,34,36,39,38,21,15,61,68,29,38,34,37,31,30,36,51,47,87,88,75,42,72,44,77,75,49,75,47,67,83,50,95,43,39,34,38,16,33,27,54,36,69,25,88,90,41,85,58,24,32,38,36,40,36,20,19,72,85,19,39,34,38,31,32,41,36,37,63,78,131,93,80,42,81,74,47,71,48,81,78,56,92,35,39,26,32,17,34,26,51,35,93,84,64,49,38,38,40,38,20,16,53,81,20,38,31,40,32,28,31,52,44,99,86,66,44,77,36,82,77,50,67,50,79,79,60,89,28,29,28,29,18,33,25,49,44,91,54,35,37,39,37,21,14,60,68,23,37,36,38,34,30,35,52,46,86,88,77,42,73,45,76,75,50,74,45,70,82,50,92,47,40,34,40,16,35,29,58,38,71,25,89,91,41,83,59,25,33,37,37,40,37,18,22,78,82,20,40,35,40,32,30,41,35,38,61,77,129

Secondary structure (DSSP, 8-state):
-EEEEEEE---SS-EEEEEE-TTS-EEEEEETTS-EEEEEE-TTS-EEEEEEE---SS-EEEEEEETTEEEEEETTS-EEEEEE-GGG-EEEEEEE---SS-EEEEEEEE-TT-TTEEEEEEEETTSPEEEEEEE---/-EEEEEEE---SS-EEEEEE-TTS-EEEEEETTS-EEEEEE-TTS-EEEEEEE---SS-EEEEEEETTEEEEEETTS-EEEEEE-GGG-EEEEEEE---SS-EEEEEEEE-TT-TTEEEEEEEETTSPEEEEEEE---

InterPro domains:
  IPR001680 WD40 repeat [PF00400] (4-39)
  IPR001680 WD40 repeat [PF00400] (50-82)
  IPR001680 WD40 repeat [PF00400] (91-132)
  IPR001680 WD40 repeat [PS50082] (8-40)
  IPR001680 WD40 repeat [PS50082] (53-83)
  IPR001680 WD40 repeat [SM00320] (1-40)
  IPR001680 WD40 repeat [SM00320] (46-83)
  IPR001680 WD40 repeat [SM00320] (89-133)
  IPR015943 WD40/YVTN repeat-like-containing domain superfamily [G3DSA:2.130.10.10] (1-137)
  IPR019775 WD40 repeat, conserved site [PS00678] (120-134)
  IPR020472 PAC1/LIS1-like, WD-40 repeat [PR00320] (27-41)
  IPR020472 PAC1/LIS1-like, WD-40 repeat [PR00320] (70-84)
  IPR020472 PAC1/LIS1-like, WD-40 repeat [PR00320] (120-134)
  IPR036322 WD40-repeat-containing domain superfamily [SSF50978] (5-133)
  IPR045182 Protein JINGUBANG-like [PTHR22844] (4-134)

Radius of gyration: 17.12 Å; Cα contacts (8 Å, |Δi|>4): 818; chains: 2; bounding box: 45×46×40 Å